Protein AF-A0A819NBL4-F1 (afdb_monomer)

Sequence (217 aa):
MLSNNRWIVVLGDPGSGKTTFVRWLVSIYIQAIPQNTPVASSDDNPQDAENNNVDSVAGPTRMPILIRVGEFVEACSKNRSLTLKDYIGYHTWLGNYMLDFPTRSTQEERDKDMKQLQTALHEYIEEGYALIVLDGLDEIPESETRTRIVRLVEEFAGEHVLTPEHVSVFDDKFVGGELDIPSQTGGNQLIITSRIAGYKAKPLNGHFSHYTILPME

Solvent-accessible surface area (backbone atoms only — not comparable to full-atom values): 12668 Å² total; per-residue (Å²): 111,71,32,44,49,44,44,35,35,42,29,24,58,90,88,39,46,64,70,59,52,51,52,52,52,47,50,53,36,58,69,59,43,83,75,88,66,86,70,75,89,78,81,94,69,102,76,78,89,82,75,72,80,61,69,76,60,52,38,55,72,34,54,69,45,70,38,40,39,53,60,50,52,56,52,38,71,78,35,81,85,61,48,61,71,76,40,50,50,73,56,38,50,97,84,41,60,88,66,89,73,64,96,80,63,51,70,68,56,50,54,50,52,38,51,50,47,21,52,54,53,48,50,31,38,77,72,21,29,21,32,39,32,38,42,38,66,40,67,54,88,48,71,67,63,39,53,51,52,52,50,42,52,49,52,47,38,58,74,55,38,37,47,99,88,68,48,33,52,72,46,82,87,64,80,70,80,80,87,65,39,30,45,78,74,39,41,23,32,40,41,35,32,27,33,52,73,47,33,71,76,62,62,81,83,55,71,60,47,78,46,72,47,66,69,88,128

Structure (mmCIF, N/CA/C/O backbone):
data_AF-A0A819NBL4-F1
#
_entry.id   AF-A0A819NBL4-F1
#
loop_
_atom_site.group_PDB
_atom_site.id
_atom_site.type_symbol
_atom_site.label_atom_id
_atom_site.label_alt_id
_atom_site.label_comp_id
_atom_site.label_asym_id
_atom_site.label_entity_id
_atom_site.label_seq_id
_atom_site.pdbx_PDB_ins_code
_atom_site.Cartn_x
_atom_site.Cartn_y
_atom_site.Cartn_z
_atom_site.occupancy
_atom_site.B_iso_or_equiv
_atom_site.auth_seq_id
_atom_site.auth_comp_id
_atom_site.auth_asym_id
_atom_site.auth_atom_id
_atom_site.pdbx_PDB_model_num
ATOM 1 N N . MET A 1 1 ? -7.806 -3.868 -17.635 1.00 61.97 1 MET A N 1
ATOM 2 C CA . MET A 1 1 ? -6.324 -3.944 -17.757 1.00 61.97 1 MET A CA 1
ATOM 3 C C . MET A 1 1 ? -5.651 -3.927 -16.389 1.00 61.97 1 MET A C 1
ATOM 5 O O . MET A 1 1 ? -5.026 -4.921 -16.053 1.00 61.97 1 MET A O 1
ATOM 9 N N . LEU A 1 2 ? -5.802 -2.871 -15.579 1.00 77.75 2 LEU A N 1
ATOM 10 C CA . LEU A 1 2 ? -5.269 -2.857 -14.203 1.00 77.75 2 LEU A CA 1
ATOM 11 C C . LEU A 1 2 ? -6.008 -3.835 -13.283 1.00 77.75 2 LEU A C 1
ATOM 13 O O . LEU A 1 2 ? -5.390 -4.543 -12.507 1.00 77.75 2 LEU A O 1
ATOM 17 N N . SER A 1 3 ? -7.320 -3.967 -13.459 1.00 78.62 3 SER A N 1
ATOM 18 C CA . SER A 1 3 ? -8.162 -4.935 -12.749 1.00 78.62 3 SER A CA 1
ATOM 19 C C . SER A 1 3 ? -7.752 -6.407 -12.924 1.00 78.62 3 SER A C 1
ATOM 21 O O . SER A 1 3 ? -8.161 -7.247 -12.132 1.00 78.62 3 SER A O 1
ATOM 23 N N . ASN A 1 4 ? -6.920 -6.726 -13.923 1.00 86.00 4 ASN A N 1
ATOM 24 C CA . ASN A 1 4 ? -6.461 -8.091 -14.192 1.00 86.00 4 ASN A CA 1
ATOM 25 C C . ASN A 1 4 ? -5.100 -8.407 -13.563 1.00 86.00 4 ASN A C 1
ATOM 27 O O . ASN A 1 4 ? -4.663 -9.544 -13.655 1.00 86.00 4 ASN A O 1
ATOM 31 N N . ASN A 1 5 ? -4.433 -7.434 -12.938 1.00 89.31 5 ASN A N 1
ATOM 32 C CA . ASN A 1 5 ? -3.133 -7.644 -12.311 1.00 89.31 5 ASN A CA 1
ATOM 33 C C . ASN A 1 5 ? -3.230 -7.377 -10.814 1.00 89.31 5 ASN A C 1
ATOM 35 O O . ASN A 1 5 ? -3.808 -6.380 -10.383 1.00 89.31 5 ASN A O 1
ATOM 39 N N . ARG A 1 6 ? -2.674 -8.279 -10.005 1.00 91.88 6 ARG A N 1
ATOM 40 C CA . ARG A 1 6 ? -2.731 -8.162 -8.545 1.00 91.88 6 ARG A CA 1
ATOM 41 C C . ARG A 1 6 ? -1.679 -7.210 -7.995 1.00 91.88 6 ARG A C 1
ATOM 43 O O . ARG A 1 6 ? -1.986 -6.393 -7.132 1.00 91.88 6 ARG A O 1
ATOM 50 N N . TRP A 1 7 ? -0.462 -7.306 -8.525 1.00 94.50 7 TRP A N 1
ATOM 51 C CA . TRP A 1 7 ? 0.703 -6.554 -8.070 1.00 94.50 7 TRP A CA 1
ATOM 52 C C . TRP A 1 7 ? 1.177 -5.616 -9.171 1.00 94.50 7 TRP A C 1
ATOM 54 O O . TRP A 1 7 ? 1.694 -6.047 -10.204 1.00 94.50 7 TRP A O 1
ATOM 64 N N . ILE A 1 8 ? 0.968 -4.322 -8.963 1.00 95.06 8 ILE A N 1
ATOM 65 C CA . ILE A 1 8 ? 1.120 -3.307 -10.000 1.00 95.06 8 ILE A CA 1
ATOM 66 C C . ILE A 1 8 ? 2.100 -2.238 -9.536 1.00 95.06 8 ILE A C 1
ATOM 68 O O . ILE A 1 8 ? 1.969 -1.684 -8.446 1.00 95.06 8 ILE A O 1
ATOM 72 N N . VAL A 1 9 ? 3.031 -1.876 -10.416 1.00 96.12 9 VAL A N 1
ATOM 73 C CA . VAL A 1 9 ? 3.871 -0.687 -10.267 1.00 96.12 9 VAL A CA 1
ATOM 74 C C . VAL A 1 9 ? 3.582 0.276 -11.413 1.00 96.12 9 VAL A C 1
ATOM 76 O O . VAL A 1 9 ? 3.773 -0.044 -12.584 1.00 96.12 9 VAL A O 1
ATOM 79 N N . VAL A 1 10 ? 3.150 1.485 -11.071 1.00 95.25 10 VAL A N 1
ATOM 80 C CA . VAL A 1 10 ? 2.889 2.581 -12.002 1.00 95.25 10 VAL A CA 1
ATOM 81 C C . VAL A 1 10 ? 4.048 3.573 -11.955 1.00 95.25 10 VAL A C 1
ATOM 83 O O . VAL A 1 10 ? 4.278 4.273 -10.966 1.00 95.25 10 VAL A O 1
ATOM 86 N N . LEU A 1 11 ? 4.779 3.646 -13.057 1.00 94.75 11 LEU A N 1
ATOM 87 C CA . LEU A 1 11 ? 5.919 4.522 -13.259 1.00 94.75 11 LEU A CA 1
ATOM 88 C C . LEU A 1 11 ? 5.518 5.777 -14.038 1.00 94.75 11 LEU A C 1
ATOM 90 O O . LEU A 1 11 ? 4.558 5.780 -14.802 1.00 94.75 11 LEU A O 1
ATOM 94 N N . GLY A 1 12 ? 6.270 6.859 -13.877 1.00 91.69 12 GLY A N 1
ATOM 95 C CA . GLY A 1 12 ? 6.116 8.057 -14.705 1.00 91.69 12 GLY A CA 1
ATOM 96 C C . GLY A 1 12 ? 7.047 9.178 -14.270 1.00 91.69 12 GLY A C 1
ATOM 97 O O . GLY A 1 12 ? 7.545 9.170 -13.142 1.00 91.69 12 GLY A O 1
ATOM 98 N N . ASP A 1 13 ? 7.261 10.167 -15.123 1.00 88.31 13 ASP A N 1
ATOM 99 C CA . ASP A 1 13 ? 8.150 11.296 -14.834 1.00 88.31 13 ASP A CA 1
ATOM 100 C C . ASP A 1 13 ? 7.604 12.253 -13.752 1.00 88.31 13 ASP A C 1
ATOM 102 O O . ASP A 1 13 ? 6.424 12.189 -13.380 1.00 88.31 13 ASP A O 1
ATOM 106 N N . PRO A 1 14 ? 8.440 13.123 -13.151 1.00 85.38 14 PRO A N 1
ATOM 107 C CA . PRO A 1 14 ? 7.947 14.1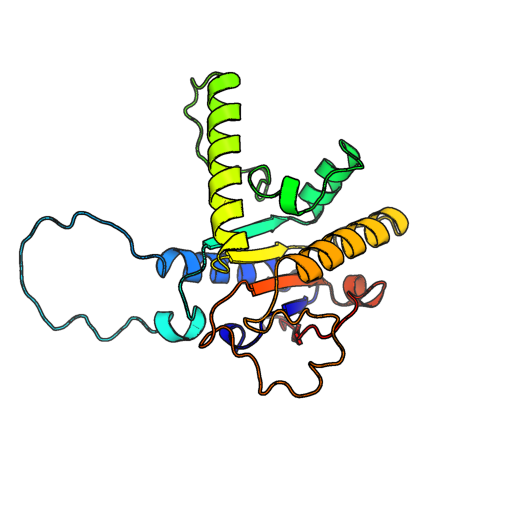96 -12.288 1.00 85.38 14 PRO A CA 1
ATOM 108 C C . PRO A 1 14 ? 6.836 14.995 -12.983 1.00 85.38 14 PRO A C 1
ATOM 110 O O . PRO A 1 14 ? 6.963 15.349 -14.149 1.00 85.38 14 PRO A O 1
ATOM 113 N N . GLY A 1 15 ? 5.734 15.266 -12.281 1.00 82.19 15 GLY A N 1
ATOM 114 C CA . GLY A 1 15 ? 4.603 16.004 -12.857 1.00 82.19 15 GLY A CA 1
ATOM 115 C C . GLY A 1 15 ? 3.713 15.205 -13.818 1.00 82.19 15 GLY A C 1
ATOM 116 O O . GLY A 1 15 ? 2.698 15.733 -14.248 1.00 82.19 15 GLY A O 1
ATOM 117 N N . SER A 1 16 ? 3.995 13.922 -14.083 1.00 83.94 16 SER A N 1
ATOM 118 C CA . SER A 1 16 ? 3.207 13.082 -15.007 1.00 83.94 16 SER A CA 1
ATOM 119 C C . SER A 1 16 ? 1.776 12.749 -14.544 1.00 83.94 16 SER A C 1
ATOM 121 O O . SER A 1 16 ? 1.114 11.922 -15.156 1.00 83.94 16 SER A O 1
ATOM 123 N N . GLY A 1 17 ? 1.313 13.294 -13.415 1.00 85.81 17 GLY A N 1
ATOM 124 C CA . GLY A 1 17 ? -0.041 13.053 -12.909 1.00 85.81 17 GLY A CA 1
ATOM 125 C C . GLY A 1 17 ? -0.271 11.721 -12.178 1.00 85.81 17 GLY A C 1
ATOM 126 O O . GLY A 1 17 ? -1.423 11.375 -11.959 1.00 85.81 17 GLY A O 1
ATOM 127 N N . LYS A 1 18 ? 0.767 10.983 -11.744 1.00 90.06 18 LYS A N 1
ATOM 128 C CA . LYS A 1 18 ? 0.623 9.704 -10.993 1.00 90.06 18 LYS A CA 1
ATOM 129 C C . LYS A 1 18 ? -0.330 9.791 -9.794 1.00 90.06 18 LYS A C 1
ATOM 131 O O . LYS A 1 18 ? -1.258 8.995 -9.693 1.00 90.06 18 LYS A O 1
ATOM 136 N N . THR A 1 19 ? -0.135 10.779 -8.921 1.00 87.56 19 THR A N 1
ATOM 137 C CA . THR A 1 19 ? -1.011 10.992 -7.760 1.00 87.56 19 THR A CA 1
ATOM 138 C C . THR A 1 19 ? -2.438 11.322 -8.202 1.00 87.56 19 THR A C 1
ATOM 140 O O . THR A 1 19 ? -3.392 10.805 -7.633 1.00 87.56 19 THR A O 1
ATOM 143 N N . THR A 1 20 ? -2.614 12.126 -9.257 1.00 88.75 20 THR A N 1
ATOM 144 C CA . THR A 1 20 ? -3.937 12.424 -9.832 1.00 88.75 20 THR A CA 1
ATOM 145 C C . THR A 1 20 ? -4.616 11.161 -10.356 1.00 88.75 20 THR A C 1
ATOM 147 O O . THR A 1 20 ? -5.784 10.927 -10.059 1.00 88.75 20 THR A O 1
ATOM 150 N N . PHE A 1 21 ? -3.874 10.322 -11.078 1.00 89.56 21 PHE A N 1
ATOM 151 C CA . PHE A 1 21 ? -4.345 9.045 -11.600 1.00 89.56 21 PHE A CA 1
ATOM 152 C C . PHE A 1 21 ? -4.799 8.105 -10.476 1.00 89.56 21 PHE A C 1
ATOM 154 O O . PHE A 1 21 ? -5.901 7.566 -10.533 1.00 89.56 21 PHE A O 1
ATOM 161 N N . VAL A 1 22 ? -3.997 7.957 -9.420 1.00 90.12 22 VAL A N 1
ATOM 162 C CA . VAL A 1 22 ? -4.358 7.123 -8.268 1.00 90.12 22 VAL A CA 1
ATOM 163 C C . VAL A 1 22 ? -5.596 7.649 -7.544 1.00 90.12 22 VAL A C 1
ATOM 165 O O . VAL A 1 22 ? -6.467 6.861 -7.191 1.00 90.12 22 VAL A O 1
ATOM 168 N N . ARG A 1 23 ? -5.723 8.967 -7.353 1.00 89.00 23 ARG A N 1
ATOM 169 C CA . ARG A 1 23 ? -6.930 9.557 -6.745 1.00 89.00 23 ARG A CA 1
ATOM 170 C C . ARG A 1 23 ? -8.177 9.285 -7.573 1.00 89.00 23 ARG A C 1
ATOM 172 O O . ARG A 1 23 ? -9.220 8.953 -7.018 1.00 89.00 23 ARG A O 1
ATOM 179 N N . TRP A 1 24 ? -8.066 9.445 -8.889 1.00 90.44 24 TRP A N 1
ATOM 180 C CA . TRP A 1 24 ? -9.149 9.137 -9.814 1.00 90.44 24 TRP A CA 1
ATOM 181 C C . TRP A 1 24 ? -9.532 7.655 -9.733 1.00 90.44 24 TRP A C 1
ATOM 183 O O . TRP A 1 24 ? -10.711 7.341 -9.595 1.00 90.44 24 TRP A O 1
ATOM 193 N N . LEU A 1 25 ? -8.543 6.756 -9.704 1.00 87.38 25 LEU A N 1
ATOM 194 C CA . LEU A 1 25 ? -8.773 5.322 -9.555 1.00 87.38 25 LEU A CA 1
ATOM 195 C C . LEU A 1 25 ? -9.476 4.996 -8.231 1.00 87.38 25 LEU A C 1
ATOM 197 O O . LEU A 1 25 ? -10.487 4.306 -8.233 1.00 87.38 25 LEU A O 1
ATOM 201 N N . VAL A 1 26 ? -9.000 5.533 -7.108 1.00 87.69 26 VAL A N 1
ATOM 202 C CA . VAL A 1 26 ? -9.646 5.355 -5.796 1.00 87.69 26 VAL A CA 1
ATOM 203 C C . VAL A 1 26 ? -11.088 5.869 -5.815 1.00 87.69 26 VAL A C 1
ATOM 205 O O . VAL A 1 26 ? -11.974 5.204 -5.286 1.00 87.69 26 VAL A O 1
ATOM 208 N N . SER A 1 27 ? -11.355 7.003 -6.472 1.00 85.69 27 SER A N 1
ATOM 209 C CA . SER A 1 27 ? -12.717 7.532 -6.613 1.00 85.69 27 SER A CA 1
ATOM 210 C C . SER A 1 27 ? -13.647 6.567 -7.354 1.00 85.69 27 SER A C 1
ATOM 212 O O . SER A 1 27 ? -14.789 6.404 -6.933 1.00 85.69 27 SER A O 1
ATOM 214 N N . ILE A 1 28 ? -13.157 5.883 -8.394 1.00 84.56 28 ILE A N 1
ATOM 215 C CA . ILE A 1 28 ? -13.916 4.841 -9.103 1.00 84.56 28 ILE A CA 1
ATOM 216 C C . ILE A 1 28 ? -14.287 3.697 -8.155 1.00 84.56 28 ILE A C 1
ATOM 218 O O . ILE A 1 28 ? -15.445 3.290 -8.118 1.00 84.56 28 ILE A O 1
ATOM 222 N N . TYR A 1 29 ? -13.332 3.209 -7.358 1.00 83.00 29 TYR A N 1
ATOM 223 C CA . TYR A 1 29 ? -13.592 2.119 -6.410 1.00 83.00 29 TYR A CA 1
ATOM 224 C C . TYR A 1 29 ? -14.595 2.526 -5.326 1.00 83.00 29 TYR A C 1
ATOM 226 O O . TYR A 1 29 ? -15.481 1.743 -5.007 1.00 83.00 29 TYR A O 1
ATOM 234 N N . ILE A 1 30 ? -14.517 3.759 -4.814 1.00 83.69 30 ILE A N 1
ATOM 235 C CA . ILE A 1 30 ? -15.487 4.281 -3.837 1.00 83.69 30 ILE A CA 1
ATOM 236 C C . ILE A 1 30 ? -16.895 4.356 -4.438 1.00 83.69 30 ILE A C 1
ATOM 238 O O . ILE A 1 30 ? -17.861 3.998 -3.772 1.00 83.69 30 ILE A O 1
ATOM 242 N N . GLN A 1 31 ? -17.027 4.807 -5.689 1.00 79.69 31 GLN A N 1
ATOM 243 C CA . GLN A 1 31 ? -18.326 4.893 -6.370 1.00 79.69 31 GLN A CA 1
ATOM 244 C C . GLN A 1 31 ? -18.941 3.513 -6.646 1.00 79.69 31 GLN A C 1
ATOM 246 O O . GLN A 1 31 ? -20.161 3.401 -6.718 1.00 79.69 31 GLN A O 1
ATOM 251 N N . ALA A 1 32 ? -18.111 2.474 -6.773 1.00 76.00 32 ALA A N 1
ATOM 252 C CA . ALA A 1 32 ? -18.543 1.090 -6.955 1.00 76.00 32 ALA A CA 1
ATOM 253 C C . ALA A 1 32 ? -18.909 0.374 -5.638 1.00 76.00 32 ALA A C 1
ATOM 255 O O . ALA A 1 32 ? -19.432 -0.740 -5.676 1.00 76.00 32 ALA A O 1
ATOM 256 N N . ILE A 1 33 ? -18.638 0.972 -4.469 1.00 74.75 33 ILE A N 1
ATOM 257 C CA . ILE A 1 33 ? -19.141 0.451 -3.193 1.00 74.75 33 ILE A CA 1
ATOM 258 C C . ILE A 1 33 ? -20.651 0.708 -3.163 1.00 74.75 33 ILE A C 1
ATOM 260 O O . ILE A 1 33 ? -21.052 1.871 -3.279 1.00 74.75 33 ILE A O 1
ATOM 264 N N . PRO A 1 34 ? -21.498 -0.329 -2.993 1.00 67.62 34 PRO A N 1
ATOM 265 C CA . PRO A 1 34 ? -22.938 -0.144 -2.907 1.00 67.62 34 PRO A CA 1
ATOM 266 C C . PRO A 1 34 ? -23.258 0.878 -1.818 1.00 67.62 34 PRO A C 1
ATOM 268 O O . PRO A 1 34 ? -23.028 0.641 -0.630 1.00 67.62 34 PRO A O 1
ATOM 271 N N . GLN A 1 35 ? -23.766 2.042 -2.220 1.00 57.94 35 GLN A N 1
ATOM 272 C CA . GLN A 1 35 ? -24.255 3.012 -1.257 1.00 57.94 35 GLN A CA 1
ATOM 273 C C . GLN A 1 35 ? -25.534 2.429 -0.680 1.00 57.94 35 GLN A C 1
ATOM 275 O O . GLN A 1 35 ? -26.529 2.281 -1.384 1.00 57.94 35 GLN A O 1
ATOM 280 N N . ASN A 1 36 ? -25.501 2.065 0.599 1.00 42.88 36 ASN A N 1
ATOM 281 C CA . ASN A 1 36 ? -26.686 1.649 1.335 1.00 42.88 36 ASN A CA 1
ATOM 282 C C . ASN A 1 36 ? -27.527 2.905 1.630 1.00 42.88 36 ASN A C 1
ATOM 284 O O . ASN A 1 36 ? -27.673 3.334 2.773 1.00 42.88 36 ASN A O 1
ATOM 288 N N . THR A 1 37 ? -28.004 3.576 0.582 1.00 38.69 37 THR A N 1
ATOM 289 C CA . THR A 1 37 ? -29.009 4.621 0.702 1.00 38.69 37 THR A CA 1
ATOM 290 C C . THR A 1 37 ? -30.331 3.926 1.013 1.00 38.69 37 THR A C 1
ATOM 292 O O . THR A 1 37 ? -30.781 3.090 0.229 1.00 38.69 37 THR A O 1
ATOM 295 N N . PRO A 1 38 ? -31.002 4.244 2.135 1.00 36.78 38 PRO A N 1
ATOM 296 C CA . PRO A 1 38 ? -32.403 3.903 2.287 1.00 36.78 38 PRO A CA 1
ATOM 297 C C . PRO A 1 38 ? -33.169 4.786 1.300 1.00 36.78 38 PRO A C 1
ATOM 299 O O . PRO A 1 38 ? -33.600 5.890 1.631 1.00 36.78 38 PRO A O 1
ATOM 302 N N . VAL A 1 39 ? -33.265 4.341 0.047 1.00 41.81 39 VAL A N 1
ATOM 303 C CA . VAL A 1 39 ? -34.128 4.984 -0.935 1.00 41.81 39 VAL A CA 1
ATOM 304 C C . VAL A 1 39 ? -35.543 4.663 -0.487 1.00 41.81 39 VAL A C 1
ATOM 306 O O . VAL A 1 39 ? -36.008 3.526 -0.579 1.00 41.81 39 VAL A O 1
ATOM 309 N N . ALA A 1 40 ? -36.194 5.666 0.098 1.00 40.34 40 ALA A N 1
ATOM 310 C CA . ALA A 1 40 ? -37.626 5.648 0.279 1.00 40.34 40 ALA A CA 1
ATOM 311 C C . ALA A 1 40 ? -38.258 5.282 -1.067 1.00 40.34 40 ALA A C 1
ATOM 313 O O . ALA A 1 40 ? -37.965 5.882 -2.099 1.00 40.34 40 ALA A O 1
ATOM 314 N N . SER A 1 41 ? -39.085 4.248 -1.024 1.00 47.16 41 SER A N 1
ATOM 315 C CA . SER A 1 41 ? -39.951 3.803 -2.100 1.00 47.16 41 SER A CA 1
ATOM 316 C C . SER A 1 41 ? -40.678 4.976 -2.756 1.00 47.16 41 SER A C 1
ATOM 318 O O . SER A 1 41 ? -41.544 5.569 -2.113 1.00 47.16 41 SER A O 1
ATOM 320 N N . SER A 1 42 ? -40.387 5.243 -4.026 1.00 45.22 42 SER A N 1
ATOM 321 C CA . SER A 1 42 ? -41.386 5.671 -5.008 1.00 45.22 42 SER A CA 1
ATOM 322 C C . SER A 1 42 ? -40.753 5.827 -6.388 1.00 45.22 42 SER A C 1
ATOM 324 O O . SER A 1 42 ? -39.781 6.560 -6.547 1.00 45.22 42 SER A O 1
ATOM 326 N N . ASP A 1 43 ? -41.415 5.174 -7.338 1.00 38.66 43 ASP A N 1
ATOM 327 C CA . ASP A 1 43 ? -41.432 5.399 -8.783 1.00 38.66 43 ASP A CA 1
ATOM 328 C C . ASP A 1 43 ? -40.484 4.552 -9.646 1.00 38.66 43 ASP A C 1
ATOM 330 O O . ASP A 1 43 ? -39.333 4.877 -9.926 1.00 38.66 43 ASP A O 1
ATOM 334 N N . ASP A 1 44 ? -41.080 3.442 -10.100 1.00 47.28 44 ASP A N 1
ATOM 335 C CA . ASP A 1 44 ? -40.731 2.657 -11.278 1.00 47.28 44 ASP A CA 1
ATOM 336 C C . ASP A 1 44 ? -40.401 3.552 -12.483 1.00 47.28 44 ASP A C 1
ATOM 338 O O . ASP A 1 44 ? -41.275 4.226 -13.032 1.00 47.28 44 ASP A O 1
ATOM 342 N N . ASN A 1 45 ? -39.163 3.472 -12.973 1.00 37.31 45 ASN A N 1
ATOM 343 C CA . ASN A 1 45 ? -38.869 3.761 -14.373 1.00 37.31 45 ASN A CA 1
ATOM 344 C C . ASN A 1 45 ? -37.688 2.893 -14.859 1.00 37.31 45 ASN A C 1
ATOM 346 O O . ASN A 1 45 ? -36.543 3.133 -14.476 1.00 37.31 45 ASN A O 1
ATOM 350 N N . PRO A 1 46 ? -37.925 1.859 -15.688 1.00 44.53 46 PRO A N 1
ATOM 351 C CA . PRO A 1 46 ? -36.906 0.877 -16.063 1.00 44.53 46 PRO A CA 1
ATOM 352 C C . PRO A 1 46 ? -36.062 1.303 -17.283 1.00 44.53 46 PRO A C 1
ATOM 354 O O . PRO A 1 46 ? -35.834 0.488 -18.175 1.00 44.53 46 PRO A O 1
ATOM 357 N N . GLN A 1 47 ? -35.610 2.562 -17.366 1.00 38.72 47 GLN A N 1
ATOM 358 C CA . GLN A 1 47 ? -34.861 3.053 -18.542 1.00 38.72 47 GLN A CA 1
ATOM 359 C C . GLN A 1 47 ? -33.494 3.707 -18.284 1.00 38.72 47 GLN A C 1
ATOM 361 O O . GLN A 1 47 ? -32.837 4.076 -19.251 1.00 38.72 47 GLN A O 1
ATOM 366 N N . ASP A 1 48 ? -32.983 3.730 -17.050 1.00 39.22 48 ASP A N 1
ATOM 367 C CA . ASP A 1 48 ? -31.671 4.348 -16.764 1.00 39.22 48 ASP A CA 1
ATOM 368 C C . ASP A 1 48 ? -30.513 3.338 -16.587 1.00 39.22 48 ASP A C 1
ATOM 370 O O . ASP A 1 48 ? -29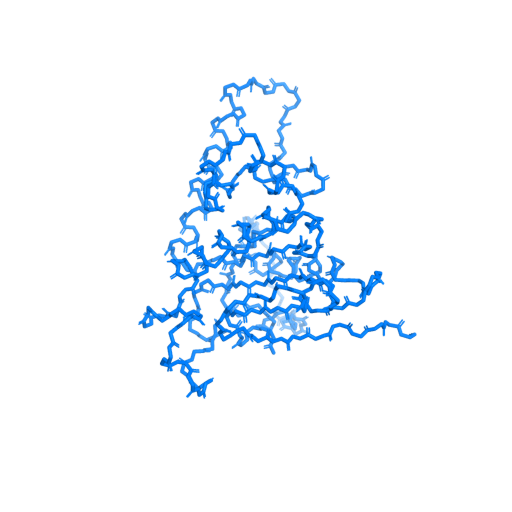.436 3.683 -16.104 1.00 39.22 48 ASP A O 1
ATOM 374 N N . ALA A 1 49 ? -30.690 2.080 -17.006 1.00 41.06 49 ALA A N 1
ATOM 375 C CA . ALA A 1 49 ? -29.691 1.014 -16.839 1.00 41.06 49 ALA A CA 1
ATOM 376 C C . ALA A 1 49 ? -28.572 0.982 -17.910 1.00 41.06 49 ALA A C 1
ATOM 378 O O . ALA A 1 49 ? -27.794 0.032 -17.951 1.00 41.06 49 ALA A O 1
ATOM 379 N N . GLU A 1 50 ? -28.452 2.002 -18.765 1.00 40.19 50 GLU A N 1
ATOM 380 C CA . GLU A 1 50 ? -27.440 2.069 -19.833 1.00 40.19 50 GLU A CA 1
ATOM 381 C C . GLU A 1 50 ? -26.526 3.299 -19.695 1.00 40.19 50 GLU A C 1
ATOM 383 O O . GLU A 1 50 ? -26.490 4.144 -20.584 1.00 40.19 50 GLU A O 1
ATOM 388 N N . ASN A 1 51 ? -25.760 3.433 -18.598 1.00 39.16 51 ASN A N 1
ATOM 389 C CA . ASN A 1 51 ? -24.505 4.209 -18.672 1.00 39.16 51 ASN A CA 1
ATOM 390 C C . ASN A 1 51 ? -23.464 4.026 -17.551 1.00 39.16 51 ASN A C 1
ATOM 392 O O . ASN A 1 51 ? -22.606 4.891 -17.375 1.00 39.16 51 ASN A O 1
ATOM 396 N N . ASN A 1 52 ? -23.451 2.914 -16.813 1.00 41.38 52 ASN A N 1
ATOM 397 C CA . ASN A 1 52 ? -22.389 2.679 -15.829 1.00 41.38 52 ASN A CA 1
ATOM 398 C C . ASN A 1 52 ? -21.284 1.798 -16.413 1.00 41.38 52 ASN A C 1
ATOM 400 O O . ASN A 1 52 ? -21.106 0.642 -16.052 1.00 41.38 52 ASN A O 1
ATOM 404 N N . ASN A 1 53 ? -20.451 2.398 -17.266 1.00 43.19 53 ASN A N 1
ATOM 405 C CA . ASN A 1 53 ? -19.187 1.818 -17.753 1.00 43.19 53 ASN A CA 1
ATOM 406 C C . ASN A 1 53 ? -18.138 1.580 -16.625 1.00 43.19 53 ASN A C 1
ATOM 408 O O . ASN A 1 53 ? -16.972 1.285 -16.893 1.00 43.19 53 ASN A O 1
ATOM 412 N N . VAL A 1 54 ? -18.548 1.740 -15.359 1.00 48.78 54 VAL A N 1
ATOM 413 C CA . VAL A 1 54 ? -17.763 1.622 -14.121 1.00 48.78 54 VAL A CA 1
ATOM 414 C C . VAL A 1 54 ? -17.512 0.151 -13.752 1.00 48.78 54 VAL A C 1
ATOM 416 O O . VAL A 1 54 ? -16.470 -0.165 -13.175 1.00 48.78 54 VAL A O 1
ATOM 419 N N . ASP A 1 55 ? -18.388 -0.762 -14.188 1.00 46.31 55 ASP A N 1
ATOM 420 C CA . ASP A 1 55 ? -18.316 -2.200 -13.874 1.00 46.31 55 ASP A CA 1
ATOM 421 C C . ASP A 1 55 ? -17.063 -2.895 -14.443 1.00 46.31 55 ASP A C 1
ATOM 423 O O . ASP A 1 55 ? -16.608 -3.912 -13.920 1.00 46.31 55 ASP A O 1
ATOM 427 N N . SER A 1 56 ? -16.440 -2.338 -15.488 1.00 50.50 56 SER A N 1
ATOM 428 C CA . SER A 1 56 ? -15.294 -2.970 -16.166 1.00 50.50 56 SER A CA 1
ATOM 429 C C . SER A 1 56 ? -13.924 -2.684 -15.524 1.00 50.50 56 SER A C 1
ATOM 431 O O . SER A 1 56 ? -12.950 -3.406 -15.776 1.00 50.50 56 SER A O 1
ATOM 433 N N . VAL A 1 57 ? -13.820 -1.639 -14.691 1.00 52.38 57 VAL A N 1
ATOM 434 C CA . VAL A 1 57 ? -12.536 -1.161 -14.135 1.00 52.38 57 VAL A CA 1
ATOM 435 C C . VAL A 1 57 ? -12.282 -1.667 -12.714 1.00 52.38 57 VAL A C 1
ATOM 437 O O . VAL A 1 57 ? -11.120 -1.841 -12.347 1.00 52.38 57 VAL A O 1
ATOM 440 N N . ALA A 1 58 ? -13.328 -1.922 -11.924 1.00 56.34 58 ALA A N 1
ATOM 441 C CA . ALA A 1 58 ? -13.184 -2.238 -10.500 1.00 56.34 58 ALA A CA 1
ATOM 442 C C . ALA A 1 58 ? -13.090 -3.747 -10.195 1.00 56.34 58 ALA A C 1
ATOM 444 O O . ALA A 1 58 ? -12.392 -4.142 -9.260 1.00 56.34 58 ALA A O 1
ATOM 445 N N . GLY A 1 59 ? -13.727 -4.611 -10.999 1.00 63.75 59 GLY A N 1
ATOM 446 C CA . GLY A 1 59 ? -13.910 -6.011 -10.597 1.00 63.75 59 GLY A CA 1
ATOM 447 C C . GLY A 1 59 ? -14.724 -6.103 -9.293 1.00 63.75 59 GLY A C 1
ATOM 448 O O . GLY A 1 59 ? -15.553 -5.227 -9.049 1.00 63.75 59 GLY A O 1
ATOM 449 N N . PRO A 1 60 ? -14.504 -7.121 -8.439 1.00 70.38 60 PRO A N 1
ATOM 450 C CA . PRO A 1 60 ? -15.144 -7.205 -7.128 1.00 70.38 60 PRO A CA 1
ATOM 451 C C . PRO A 1 60 ? -14.892 -5.938 -6.304 1.00 70.38 60 PRO A C 1
ATOM 453 O O . PRO A 1 60 ? -13.780 -5.405 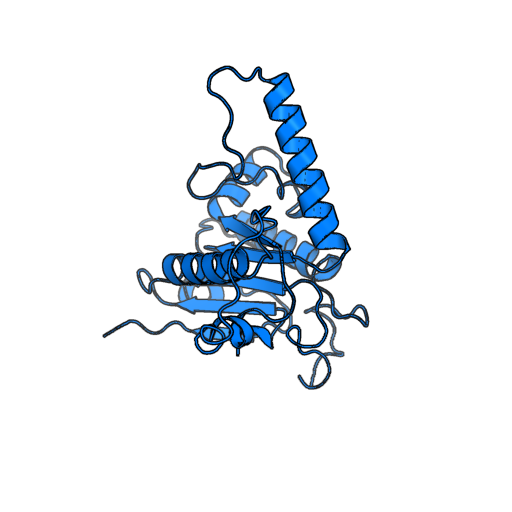-6.318 1.00 70.38 60 PRO A O 1
ATOM 456 N N . THR A 1 61 ? -15.912 -5.465 -5.582 1.00 81.19 61 THR A N 1
ATOM 457 C CA . THR A 1 61 ? -15.810 -4.280 -4.723 1.00 81.19 61 THR A CA 1
ATOM 458 C C . THR A 1 61 ? -14.672 -4.455 -3.718 1.00 81.19 61 THR A C 1
ATOM 460 O O . THR A 1 61 ? -14.668 -5.397 -2.927 1.00 81.19 61 THR A O 1
ATOM 463 N N . ARG A 1 62 ? -13.710 -3.529 -3.743 1.00 89.06 62 ARG A N 1
ATOM 464 C CA . ARG A 1 62 ? -12.582 -3.479 -2.809 1.00 89.06 62 ARG A CA 1
ATOM 465 C C . ARG A 1 62 ? -12.573 -2.152 -2.073 1.00 89.06 62 ARG A C 1
ATOM 467 O O . ARG A 1 62 ? -12.700 -1.109 -2.710 1.00 89.06 62 ARG A O 1
ATOM 474 N N . MET A 1 63 ? -12.357 -2.193 -0.764 1.00 92.50 63 MET A N 1
ATOM 475 C CA . MET A 1 63 ? -12.119 -1.020 0.065 1.00 92.50 63 MET A CA 1
ATOM 476 C C . MET A 1 63 ? -10.756 -0.410 -0.299 1.00 92.50 63 MET A C 1
ATOM 478 O O . MET A 1 63 ? -9.726 -1.066 -0.106 1.00 92.50 63 MET A O 1
ATOM 482 N N . PRO A 1 64 ? -10.704 0.817 -0.843 1.00 93.25 64 PRO A N 1
ATOM 483 C CA . PRO A 1 64 ? -9.439 1.447 -1.175 1.00 93.25 64 PRO A CA 1
ATOM 484 C C . PRO A 1 64 ? -8.739 1.985 0.077 1.00 93.25 64 PRO A C 1
ATOM 486 O O . PRO A 1 64 ? -9.330 2.696 0.888 1.00 93.25 64 PRO A O 1
ATOM 489 N N . ILE A 1 65 ? -7.448 1.683 0.192 1.00 94.88 65 ILE A N 1
ATOM 490 C CA . ILE A 1 65 ? -6.553 2.117 1.266 1.00 94.88 65 ILE A CA 1
ATOM 491 C C . ILE A 1 65 ? -5.387 2.854 0.609 1.00 94.88 65 ILE A C 1
ATOM 493 O O . ILE A 1 65 ? -4.490 2.234 0.037 1.00 94.88 65 ILE A O 1
ATOM 497 N N . LEU A 1 66 ? -5.425 4.186 0.642 1.00 94.75 66 LEU A N 1
ATOM 498 C CA . LEU A 1 66 ? -4.465 5.046 -0.046 1.00 94.75 66 LEU A CA 1
ATOM 499 C C . LEU A 1 66 ? -3.435 5.615 0.933 1.00 94.75 66 LEU A C 1
ATOM 501 O O . LEU A 1 66 ? -3.754 6.462 1.761 1.00 94.75 66 LEU A O 1
ATOM 505 N N . ILE A 1 67 ? -2.180 5.200 0.784 1.00 95.31 67 ILE A N 1
ATOM 506 C CA . ILE A 1 67 ? -1.083 5.521 1.695 1.00 95.31 67 ILE A CA 1
ATOM 507 C C . ILE A 1 67 ? -0.025 6.331 0.950 1.00 95.31 67 ILE A C 1
ATOM 509 O O . ILE A 1 67 ? 0.488 5.904 -0.086 1.00 95.31 67 ILE A O 1
ATOM 513 N N . ARG A 1 68 ? 0.353 7.491 1.494 1.00 95.00 68 ARG A N 1
ATOM 514 C CA . ARG A 1 68 ? 1.524 8.241 1.016 1.00 95.00 68 ARG A CA 1
ATOM 515 C C . ARG A 1 68 ? 2.781 7.643 1.629 1.00 95.00 68 ARG A C 1
ATOM 517 O O . ARG A 1 68 ? 2.938 7.631 2.848 1.00 95.00 68 ARG A O 1
ATOM 524 N N . VAL A 1 69 ? 3.702 7.181 0.786 1.00 94.94 69 VAL A N 1
ATOM 525 C CA . VAL A 1 69 ? 4.934 6.533 1.260 1.00 94.94 69 VAL A CA 1
ATOM 526 C C . VAL A 1 69 ? 5.788 7.499 2.085 1.00 94.94 69 VAL A C 1
ATOM 528 O O . VAL A 1 69 ? 6.360 7.085 3.090 1.00 94.94 69 VAL A O 1
ATOM 531 N N . GLY A 1 70 ? 5.824 8.788 1.729 1.00 93.62 70 GLY A N 1
ATOM 532 C CA . GLY A 1 70 ? 6.513 9.813 2.521 1.00 93.62 70 GLY A CA 1
ATOM 533 C C . GLY A 1 70 ? 5.996 9.922 3.962 1.00 93.62 70 GLY A C 1
ATOM 534 O O . GLY A 1 70 ? 6.788 9.944 4.899 1.00 93.62 70 GLY A O 1
ATOM 535 N N . GLU A 1 71 ? 4.677 9.890 4.166 1.00 94.56 71 GLU A N 1
ATOM 536 C CA . GLU A 1 71 ? 4.074 9.954 5.509 1.00 94.56 71 GLU A CA 1
ATOM 537 C C . GLU A 1 71 ? 4.341 8.669 6.312 1.00 94.56 71 GLU A C 1
ATOM 539 O O . GLU A 1 71 ? 4.614 8.716 7.515 1.00 94.56 71 GLU A O 1
ATOM 544 N N . PHE A 1 72 ? 4.350 7.513 5.641 1.00 95.69 72 PHE A N 1
ATOM 545 C CA . PHE A 1 72 ? 4.750 6.254 6.267 1.00 95.69 72 PHE A CA 1
ATOM 546 C C . PHE A 1 72 ? 6.219 6.279 6.715 1.00 95.69 72 PHE A C 1
ATOM 548 O O . PHE A 1 72 ? 6.531 5.855 7.828 1.00 95.69 72 PHE A O 1
ATOM 555 N N . VAL A 1 73 ? 7.123 6.835 5.900 1.00 94.88 73 VAL A N 1
ATOM 556 C CA . VAL A 1 73 ? 8.541 7.021 6.260 1.00 94.88 73 VAL A CA 1
ATOM 557 C C . VAL A 1 73 ? 8.671 7.868 7.528 1.00 94.88 73 VAL A C 1
ATOM 559 O O . VAL A 1 73 ? 9.414 7.499 8.443 1.00 94.88 73 VAL A O 1
ATOM 562 N N . GLU A 1 74 ? 7.919 8.967 7.624 1.00 93.56 74 GLU A N 1
ATOM 563 C CA . GLU A 1 74 ? 7.893 9.812 8.821 1.00 93.56 74 GLU A CA 1
ATOM 564 C C . GLU A 1 74 ? 7.401 9.045 10.056 1.00 93.56 74 GLU A C 1
ATOM 566 O O . GLU A 1 74 ? 8.020 9.130 11.122 1.00 93.56 74 GLU A O 1
ATOM 571 N N . ALA A 1 75 ? 6.339 8.244 9.933 1.00 94.25 75 ALA A N 1
ATOM 572 C CA . ALA A 1 75 ? 5.843 7.405 11.027 1.00 94.25 75 ALA A CA 1
ATOM 573 C C . ALA A 1 75 ? 6.886 6.359 11.467 1.00 94.25 75 ALA A C 1
ATOM 575 O O . ALA A 1 75 ? 7.183 6.214 12.657 1.00 94.25 75 ALA A O 1
ATOM 576 N N . CYS A 1 76 ? 7.530 5.706 10.501 1.00 94.00 76 CYS A N 1
ATOM 577 C CA . CYS A 1 76 ? 8.610 4.747 10.704 1.00 94.00 76 CYS A CA 1
ATOM 578 C C . CYS A 1 76 ? 9.868 5.349 11.351 1.00 94.00 76 CYS A C 1
ATOM 580 O O . CYS A 1 76 ? 10.678 4.593 11.896 1.00 94.00 76 CYS A O 1
ATOM 582 N N . SER A 1 77 ? 10.073 6.668 11.263 1.00 92.50 77 SER A N 1
ATOM 583 C CA . SER A 1 77 ? 11.170 7.367 11.950 1.00 92.50 77 SER A CA 1
ATOM 584 C C . SER A 1 77 ? 10.900 7.528 13.452 1.00 92.50 77 SER A C 1
ATOM 586 O O . SER A 1 77 ? 11.829 7.461 14.258 1.00 92.50 77 SER A O 1
ATOM 588 N N . LYS A 1 78 ? 9.620 7.666 13.829 1.00 94.06 78 LYS A N 1
ATOM 589 C CA . LYS A 1 78 ? 9.153 7.788 15.220 1.00 94.06 78 LYS A CA 1
ATOM 590 C C . LYS A 1 78 ? 9.046 6.426 15.905 1.00 94.06 78 LYS A C 1
ATOM 592 O O . LYS A 1 78 ? 9.336 6.315 17.091 1.00 94.06 78 LYS A O 1
ATOM 597 N N . ASN A 1 79 ? 8.664 5.392 15.156 1.00 93.56 79 ASN A N 1
ATOM 598 C CA . ASN A 1 79 ? 8.599 4.015 15.632 1.00 93.56 79 ASN A CA 1
ATOM 599 C C . ASN A 1 79 ? 9.312 3.069 14.653 1.00 93.56 79 ASN A C 1
ATOM 601 O O . ASN A 1 79 ? 8.816 2.776 13.565 1.00 93.56 79 ASN A O 1
ATOM 605 N N . ARG A 1 80 ? 10.486 2.560 15.050 1.00 90.81 80 ARG A N 1
ATOM 606 C CA . ARG A 1 80 ? 11.310 1.709 14.177 1.00 90.81 80 ARG A CA 1
ATOM 607 C C . ARG A 1 80 ? 10.711 0.327 13.914 1.00 90.81 80 ARG A C 1
ATOM 609 O O . ARG A 1 80 ? 10.985 -0.217 12.846 1.00 90.81 80 ARG A O 1
ATOM 616 N N . SER A 1 81 ? 9.905 -0.208 14.833 1.00 94.62 81 SER A N 1
ATOM 617 C CA . SER A 1 81 ? 9.252 -1.516 14.688 1.00 94.62 81 SER A CA 1
ATOM 618 C C . SER A 1 81 ? 7.886 -1.439 14.002 1.00 94.62 81 SER A C 1
ATOM 620 O O . SER A 1 81 ? 7.202 -2.451 13.927 1.00 94.62 81 SER A O 1
ATOM 622 N N . LEU A 1 82 ? 7.472 -0.256 13.536 1.00 96.44 82 LEU A N 1
ATOM 623 C CA . LEU A 1 82 ? 6.202 -0.072 12.841 1.00 96.44 82 LEU A CA 1
ATOM 624 C C . LEU A 1 82 ? 6.197 -0.839 11.512 1.00 96.44 82 LEU A C 1
ATOM 626 O O . LEU A 1 82 ? 7.050 -0.589 10.655 1.00 96.44 82 LEU A O 1
ATOM 630 N N . THR A 1 83 ? 5.226 -1.734 11.348 1.00 97.44 83 THR A N 1
ATOM 631 C CA . THR A 1 83 ? 4.957 -2.432 10.085 1.00 97.44 83 THR A CA 1
ATOM 632 C C . THR A 1 83 ? 3.984 -1.629 9.217 1.00 97.44 83 THR A C 1
ATOM 634 O O . THR A 1 83 ? 3.311 -0.714 9.700 1.00 97.44 83 THR A O 1
ATOM 637 N N . LEU A 1 84 ? 3.881 -1.964 7.925 1.00 97.62 84 LEU A N 1
ATOM 638 C CA . LEU A 1 84 ? 2.888 -1.329 7.052 1.00 97.62 84 LEU A CA 1
ATOM 639 C C . LEU A 1 84 ? 1.456 -1.667 7.494 1.00 97.62 84 LEU A C 1
ATOM 641 O O . LEU A 1 84 ? 0.600 -0.785 7.504 1.00 97.62 84 LEU A O 1
ATOM 645 N N . LYS A 1 85 ? 1.204 -2.909 7.930 1.00 97.19 85 LYS A N 1
ATOM 646 C CA . LYS A 1 85 ? -0.109 -3.329 8.434 1.00 97.19 85 LYS A CA 1
ATOM 647 C C . LYS A 1 85 ? -0.517 -2.551 9.686 1.00 97.19 85 LYS A C 1
ATOM 649 O O . LYS A 1 85 ? -1.630 -2.035 9.732 1.00 97.19 85 LYS A O 1
ATOM 654 N N . ASP A 1 86 ? 0.389 -2.373 10.648 1.00 96.50 86 ASP A N 1
ATOM 655 C CA . ASP A 1 86 ? 0.115 -1.596 11.870 1.00 96.50 86 ASP A CA 1
ATOM 656 C C . ASP A 1 86 ? -0.108 -0.103 11.594 1.00 96.50 86 ASP A C 1
ATOM 658 O O . ASP A 1 86 ? -0.762 0.589 12.374 1.00 96.50 86 ASP A O 1
ATOM 662 N N . TYR A 1 87 ? 0.441 0.414 10.493 1.00 96.62 87 TYR A N 1
ATOM 663 C CA . TYR A 1 87 ? 0.235 1.798 10.077 1.00 96.62 87 TYR A CA 1
ATOM 664 C C . TYR A 1 87 ? -1.120 2.020 9.382 1.00 96.62 87 TYR A C 1
ATOM 666 O O . TYR A 1 87 ? -1.705 3.105 9.474 1.00 96.62 87 TYR A O 1
ATOM 674 N N . ILE A 1 88 ? -1.659 1.000 8.707 1.00 96.00 88 ILE A N 1
ATOM 675 C CA . ILE A 1 88 ? -3.003 1.054 8.119 1.00 96.00 88 ILE A CA 1
ATOM 676 C C . ILE A 1 88 ? -4.036 1.290 9.229 1.00 96.00 88 ILE A C 1
ATOM 678 O O . ILE A 1 88 ? -3.966 0.694 10.301 1.00 96.00 88 ILE A O 1
ATOM 682 N N . GLY A 1 89 ? -4.972 2.209 8.980 1.00 92.88 89 GLY A N 1
ATOM 683 C CA . GLY A 1 89 ? -5.896 2.741 9.986 1.00 92.88 89 GLY A CA 1
ATOM 684 C C . GLY A 1 89 ? -5.428 4.026 10.665 1.00 92.88 89 GLY A C 1
ATOM 685 O O . GLY A 1 89 ? -6.278 4.817 11.042 1.00 92.88 89 GLY A O 1
ATOM 686 N N . TYR A 1 90 ? -4.116 4.284 10.744 1.00 92.25 90 TYR A N 1
ATOM 687 C CA . TYR A 1 90 ? -3.546 5.526 11.298 1.00 92.25 90 TYR A CA 1
ATOM 688 C C . TYR A 1 90 ? -2.947 6.471 10.255 1.00 92.25 90 TYR A C 1
ATOM 690 O O . TYR A 1 90 ? -2.581 7.601 10.580 1.00 92.25 90 TYR A O 1
ATOM 698 N N . HIS A 1 91 ? -2.830 6.008 9.014 1.00 92.56 91 HIS A N 1
ATOM 699 C CA . HIS A 1 91 ? -2.324 6.808 7.911 1.00 92.56 91 HIS A CA 1
ATOM 700 C C . HIS A 1 91 ? -3.235 7.999 7.607 1.00 92.56 91 HIS A C 1
ATOM 702 O O . HIS A 1 91 ? -4.461 7.943 7.728 1.00 92.56 91 HIS A O 1
ATOM 708 N N . THR A 1 92 ? -2.599 9.077 7.173 1.00 90.38 92 THR A N 1
ATOM 709 C CA . THR A 1 92 ? -3.264 10.222 6.573 1.00 90.38 92 THR A CA 1
ATOM 710 C C . THR A 1 92 ? -3.053 10.198 5.065 1.00 90.38 92 THR A C 1
ATOM 712 O O . THR A 1 92 ? -2.296 9.393 4.514 1.00 90.38 92 THR A O 1
ATOM 715 N N . TRP A 1 93 ? -3.763 11.083 4.376 1.00 83.88 93 TRP A N 1
ATOM 716 C CA . TRP A 1 93 ? -3.488 11.377 2.986 1.00 83.88 93 TRP A CA 1
ATOM 717 C C . TRP A 1 93 ? -3.393 12.889 2.788 1.00 83.88 93 TRP A C 1
ATOM 719 O O . TRP A 1 93 ? -4.385 13.619 2.897 1.00 83.88 93 TRP A O 1
ATOM 729 N N . LEU A 1 94 ? -2.166 13.369 2.548 1.00 84.12 94 LEU A N 1
ATOM 730 C CA . LEU A 1 94 ? -1.827 14.795 2.512 1.00 84.12 94 LEU A CA 1
ATOM 731 C C . LEU A 1 94 ? -2.217 15.499 3.820 1.00 84.12 94 LEU A C 1
ATOM 733 O O . LEU A 1 94 ? -2.764 16.602 3.809 1.00 84.12 94 LEU A O 1
ATOM 737 N N . GLY A 1 95 ? -1.970 14.818 4.943 1.00 85.06 95 GLY A N 1
ATOM 738 C CA . GLY A 1 95 ? -2.278 15.296 6.294 1.00 85.06 95 GLY A CA 1
ATOM 739 C C . GLY A 1 95 ? -3.752 15.222 6.710 1.00 85.06 95 GLY A C 1
ATOM 740 O O . GLY A 1 95 ? -4.080 15.651 7.813 1.00 85.06 95 GLY A O 1
ATOM 741 N N . ASN A 1 96 ? -4.638 14.672 5.874 1.00 84.00 96 ASN A N 1
ATOM 742 C CA . ASN A 1 96 ? -6.053 14.491 6.212 1.00 84.00 96 ASN A CA 1
ATOM 743 C C . ASN A 1 96 ? -6.317 13.047 6.647 1.00 84.00 96 ASN A C 1
ATOM 745 O O . ASN A 1 96 ? -5.919 12.112 5.950 1.00 84.00 96 ASN A O 1
ATOM 749 N N . TYR A 1 97 ? -6.987 12.863 7.784 1.00 82.75 97 TYR A N 1
ATOM 750 C CA . TYR A 1 97 ? -7.442 11.543 8.225 1.00 82.75 97 TYR A CA 1
ATOM 751 C C . TYR A 1 97 ? -8.605 11.048 7.362 1.00 82.75 97 TYR A C 1
ATOM 753 O O . TYR A 1 97 ? -9.352 11.840 6.792 1.00 82.75 97 TYR A O 1
ATOM 761 N N . MET A 1 98 ? -8.771 9.725 7.296 1.00 79.62 98 MET A N 1
ATOM 762 C CA . MET A 1 98 ? -9.938 9.115 6.646 1.00 79.62 98 MET A CA 1
ATOM 763 C C . MET A 1 98 ? -11.247 9.428 7.381 1.00 79.62 98 MET A C 1
ATOM 765 O O . MET A 1 98 ? -12.299 9.500 6.752 1.00 79.62 98 MET A O 1
ATOM 769 N N . LEU A 1 99 ? -11.182 9.586 8.705 1.00 80.31 99 LEU A N 1
ATOM 770 C CA . LEU A 1 99 ? -12.316 9.979 9.531 1.00 80.31 99 LEU A CA 1
ATOM 771 C C . LEU A 1 99 ? -12.340 11.492 9.710 1.00 80.31 99 LEU A C 1
ATOM 773 O O . LEU A 1 99 ? -11.315 12.108 10.008 1.00 80.31 99 LEU A O 1
ATOM 777 N N . ASP A 1 100 ? -13.536 12.062 9.589 1.00 80.81 100 ASP A N 1
ATOM 778 C CA . ASP A 1 100 ? -13.799 13.412 10.064 1.00 80.81 100 ASP A CA 1
ATOM 779 C C . ASP A 1 100 ? -14.109 13.351 11.563 1.00 80.81 100 ASP A C 1
ATOM 781 O O . ASP A 1 100 ? -15.048 12.677 11.995 1.00 80.81 100 ASP A O 1
ATOM 785 N N . PHE A 1 101 ? -13.289 14.025 12.364 1.00 78.31 101 PHE A N 1
ATOM 786 C CA . PHE A 1 101 ? -13.463 14.074 13.808 1.00 78.31 101 PHE A CA 1
ATOM 787 C C . PHE A 1 101 ? -14.226 15.339 14.189 1.00 78.31 101 PHE A C 1
ATOM 789 O O . PHE A 1 101 ? -13.744 16.443 13.913 1.00 78.31 101 PHE A O 1
ATOM 796 N N . PRO A 1 102 ? -15.364 15.226 14.899 1.00 80.00 102 PRO A N 1
ATOM 797 C CA . PRO A 1 102 ? -16.043 16.386 15.453 1.00 80.00 102 PRO A CA 1
ATOM 798 C C . PRO A 1 102 ? -15.070 17.273 16.239 1.00 80.00 102 PRO A C 1
ATOM 800 O O . PRO A 1 102 ? -14.272 16.794 17.044 1.00 80.00 102 PRO A O 1
ATOM 803 N N . THR A 1 103 ? -15.172 18.595 16.078 1.00 75.50 103 THR A N 1
ATOM 804 C CA . THR A 1 103 ? -14.243 19.570 16.691 1.00 75.50 103 THR A CA 1
ATOM 805 C C . THR A 1 103 ? -14.162 19.473 18.224 1.00 75.50 103 THR A C 1
ATOM 807 O O . THR A 1 103 ? -13.242 20.011 18.834 1.00 75.50 103 THR A O 1
ATOM 810 N N . ARG A 1 104 ? -15.131 18.807 18.868 1.00 79.38 104 ARG A N 1
ATOM 811 C CA . ARG A 1 104 ? -15.215 18.621 20.324 1.00 79.38 104 ARG A CA 1
ATOM 812 C C . ARG A 1 104 ? -14.850 17.215 20.809 1.00 79.38 104 ARG A C 1
ATOM 814 O O . ARG A 1 104 ? -14.979 16.976 22.005 1.00 79.38 104 ARG A O 1
ATOM 821 N N . SER A 1 105 ? -14.403 16.311 19.935 1.00 82.62 105 SER A N 1
ATOM 822 C CA . SER A 1 105 ? -14.004 14.965 20.357 1.00 82.62 105 SER A CA 1
ATOM 823 C C . SER A 1 105 ? -12.807 15.023 21.307 1.00 82.62 105 SER A C 1
ATOM 825 O O . SER A 1 105 ? -11.819 15.730 21.070 1.00 82.62 105 SER A O 1
ATOM 827 N N . THR A 1 106 ? -12.885 14.262 22.390 1.00 89.81 106 THR A N 1
ATOM 828 C CA . THR A 1 106 ? -11.776 14.029 23.318 1.00 89.81 106 THR A CA 1
ATOM 829 C C . THR A 1 106 ? -10.672 13.200 22.648 1.00 89.81 106 THR A C 1
ATOM 831 O O . THR A 1 106 ? -10.877 12.598 21.594 1.00 89.81 106 THR A O 1
ATOM 834 N N . GLN A 1 107 ? -9.470 13.169 23.237 1.00 87.88 107 GLN A N 1
ATOM 835 C CA . GLN A 1 107 ? -8.390 12.313 22.726 1.00 87.88 107 GLN A CA 1
ATOM 836 C C . GLN A 1 107 ? -8.772 10.827 22.805 1.00 87.88 107 GLN A C 1
ATOM 838 O O . GLN A 1 107 ? -8.532 10.097 21.852 1.00 87.88 107 GLN A O 1
ATOM 843 N N . GLU A 1 108 ? -9.424 10.405 23.891 1.00 90.12 108 GLU A N 1
ATOM 844 C CA . GLU A 1 108 ? -9.853 9.015 24.087 1.00 90.12 108 GLU A CA 1
ATOM 845 C C . GLU A 1 108 ? -10.883 8.567 23.040 1.00 90.12 108 GLU A C 1
ATOM 847 O O . GLU A 1 108 ? -10.792 7.454 22.524 1.00 90.12 108 GLU A O 1
ATOM 852 N N . GLU A 1 109 ? -11.837 9.435 22.682 1.00 89.81 109 GLU A N 1
ATOM 853 C CA . GLU A 1 109 ? -12.800 9.162 21.606 1.00 89.81 109 GLU A CA 1
ATOM 854 C C . GLU A 1 109 ? -12.098 9.025 20.254 1.00 89.81 109 GLU A C 1
ATOM 856 O O . GLU A 1 109 ? -12.333 8.049 19.548 1.00 89.81 109 GLU A O 1
ATOM 861 N N . ARG A 1 110 ? -11.169 9.937 19.929 1.00 86.88 110 ARG A N 1
ATOM 862 C CA . ARG A 1 110 ? -10.385 9.839 18.688 1.00 86.88 110 ARG A CA 1
ATOM 863 C C . ARG A 1 110 ? -9.575 8.549 18.620 1.00 86.88 110 ARG A C 1
ATOM 865 O O . ARG A 1 110 ? -9.574 7.886 17.589 1.00 86.88 110 ARG A O 1
ATOM 872 N N . ASP A 1 111 ? -8.902 8.178 19.706 1.00 89.38 111 ASP A N 1
ATOM 873 C CA . ASP A 1 111 ? -8.085 6.962 19.752 1.00 89.38 111 ASP A CA 1
ATOM 874 C C . ASP A 1 111 ? -8.947 5.705 19.574 1.00 89.38 111 ASP A C 1
ATOM 876 O O . ASP A 1 111 ? -8.550 4.761 18.884 1.00 89.38 111 ASP A O 1
ATOM 880 N N . LYS A 1 112 ? -10.150 5.703 20.160 1.00 91.31 112 LYS A N 1
ATOM 881 C CA . LYS A 1 112 ? -11.131 4.630 19.997 1.00 91.31 112 LYS A CA 1
ATOM 882 C C . LYS A 1 112 ? -11.610 4.521 18.550 1.00 91.31 112 LYS A C 1
ATOM 884 O O . LYS A 1 112 ? -11.581 3.421 18.002 1.00 91.31 112 LYS A O 1
ATOM 889 N N . ASP A 1 113 ? -12.015 5.629 17.941 1.00 90.81 113 ASP A N 1
ATOM 890 C CA . ASP A 1 113 ? -12.514 5.669 16.563 1.00 90.81 113 ASP A CA 1
ATOM 891 C C . ASP A 1 113 ? -11.428 5.237 15.566 1.00 90.81 113 ASP A C 1
ATOM 893 O O . ASP A 1 113 ? -11.674 4.414 14.685 1.00 90.81 113 ASP A O 1
ATOM 897 N N . MET A 1 114 ? -10.190 5.703 15.754 1.00 91.06 114 MET A N 1
ATOM 898 C CA . MET A 1 114 ? -9.046 5.287 14.936 1.00 91.06 114 MET A CA 1
ATOM 899 C C . MET A 1 114 ? -8.753 3.792 15.067 1.00 91.06 114 MET A C 1
ATOM 901 O O . MET A 1 114 ? -8.479 3.119 14.074 1.00 91.06 114 MET A O 1
ATOM 905 N N . LYS A 1 115 ? -8.855 3.239 16.280 1.00 93.38 115 LYS A N 1
ATOM 906 C CA . LYS A 1 115 ? -8.686 1.799 16.501 1.00 93.38 115 LYS A CA 1
ATOM 907 C C . LYS A 1 115 ? -9.807 0.981 15.854 1.00 93.38 115 LYS A C 1
ATOM 909 O O . LYS A 1 115 ? -9.550 -0.104 15.329 1.00 93.38 115 LYS A O 1
ATOM 914 N N . GLN A 1 116 ? -11.040 1.486 15.872 1.00 93.38 116 GLN A N 1
ATOM 915 C CA . GLN A 1 116 ? -12.166 0.860 15.175 1.00 93.38 116 GLN A CA 1
ATOM 916 C C . GLN A 1 116 ? -11.961 0.880 13.659 1.00 93.38 116 GLN A C 1
ATOM 918 O O . GLN A 1 116 ? -12.120 -0.159 13.021 1.00 93.38 116 GLN A O 1
ATOM 923 N N . LEU A 1 117 ? -11.530 2.015 13.097 1.00 92.81 117 LEU A N 1
ATOM 924 C CA . LEU A 1 117 ? -11.168 2.114 11.683 1.00 92.81 117 LEU A CA 1
ATOM 925 C C . LEU A 1 117 ? -10.070 1.113 11.325 1.00 92.81 117 LEU A C 1
ATOM 927 O O . LEU A 1 117 ? -10.208 0.385 10.348 1.00 92.81 117 LEU A O 1
ATOM 931 N N . GLN A 1 118 ? -8.994 1.060 12.112 1.00 95.44 118 GLN A N 1
ATOM 932 C CA . GLN A 1 118 ? -7.910 0.109 11.885 1.00 95.44 118 GLN A CA 1
ATOM 933 C C . GLN A 1 118 ? -8.424 -1.330 11.861 1.00 95.44 118 GLN A C 1
ATOM 935 O O . GLN A 1 118 ? -8.098 -2.069 10.938 1.00 95.44 118 GLN A O 1
ATOM 940 N N . THR A 1 119 ? -9.248 -1.701 12.843 1.00 96.81 119 THR A N 1
ATOM 941 C CA . THR A 1 119 ? -9.823 -3.049 12.932 1.00 96.81 119 THR A CA 1
ATOM 942 C C . THR A 1 119 ? -10.623 -3.376 11.671 1.00 96.81 119 THR A C 1
ATOM 944 O O . THR A 1 119 ? -10.364 -4.393 11.038 1.00 96.81 119 THR A O 1
ATOM 947 N N . ALA A 1 120 ? -11.504 -2.471 11.238 1.00 95.31 120 ALA A N 1
ATOM 948 C CA . ALA A 1 120 ? -12.296 -2.662 10.025 1.00 95.31 120 ALA A CA 1
ATOM 949 C C . ALA A 1 120 ? -11.425 -2.764 8.759 1.00 95.31 120 ALA A C 1
ATOM 951 O O . ALA A 1 120 ? -11.650 -3.626 7.915 1.00 95.31 120 ALA A O 1
ATOM 952 N N . LEU A 1 121 ? -10.404 -1.911 8.606 1.00 96.00 121 LEU A N 1
ATOM 953 C CA . LEU A 1 121 ? -9.494 -1.983 7.456 1.00 96.00 121 LEU A CA 1
ATOM 954 C C . LEU A 1 121 ? -8.665 -3.270 7.453 1.00 96.00 121 LEU A C 1
ATOM 956 O O . LEU A 1 121 ? -8.399 -3.815 6.384 1.00 96.00 121 LEU A O 1
ATOM 960 N N . HIS A 1 122 ? -8.259 -3.757 8.626 1.00 97.44 122 HIS A N 1
ATOM 961 C CA . HIS A 1 122 ? -7.586 -5.048 8.749 1.00 97.44 122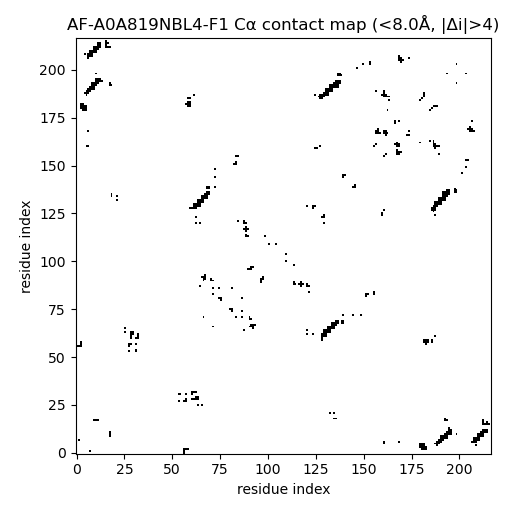 HIS A CA 1
ATOM 962 C C . HIS A 1 122 ? -8.514 -6.186 8.342 1.00 97.44 122 HIS A C 1
ATOM 964 O O . HIS A 1 122 ? -8.078 -7.031 7.575 1.00 97.44 122 HIS A O 1
ATOM 970 N N . GLU A 1 123 ? -9.784 -6.175 8.751 1.00 96.62 123 GLU A N 1
ATOM 971 C CA . GLU A 1 123 ? -10.778 -7.160 8.297 1.00 96.62 123 GLU A CA 1
ATOM 972 C C . GLU A 1 123 ? -10.909 -7.162 6.767 1.00 96.62 123 GLU A C 1
ATOM 974 O O . GLU A 1 123 ? -10.818 -8.220 6.152 1.00 96.62 123 GLU A O 1
ATOM 979 N N . TYR A 1 124 ? -11.010 -5.994 6.119 1.00 95.12 124 TYR A N 1
ATOM 980 C CA . TYR A 1 124 ? -11.029 -5.927 4.650 1.00 95.12 124 TYR A CA 1
ATOM 981 C C . TYR A 1 124 ? -9.765 -6.508 4.004 1.00 95.12 124 TYR A C 1
ATOM 983 O O . TYR A 1 124 ? -9.855 -7.099 2.930 1.00 95.12 124 TYR A O 1
ATOM 991 N N . ILE A 1 125 ? -8.595 -6.334 4.623 1.00 96.69 125 ILE A N 1
ATOM 992 C CA . ILE A 1 125 ? -7.343 -6.921 4.133 1.00 96.69 125 ILE A CA 1
ATOM 993 C C . ILE A 1 125 ? -7.364 -8.440 4.329 1.00 96.69 125 ILE A C 1
ATOM 995 O O . ILE A 1 125 ? -7.103 -9.169 3.380 1.00 96.69 125 ILE A O 1
ATOM 999 N N . GLU A 1 126 ? -7.692 -8.943 5.514 1.00 95.06 126 GLU A N 1
ATOM 1000 C CA . GLU A 1 126 ? -7.672 -10.389 5.775 1.00 95.06 126 GLU A CA 1
ATOM 1001 C C . GLU A 1 126 ? -8.692 -11.150 4.921 1.00 95.06 126 GLU A C 1
ATOM 1003 O O . GLU A 1 126 ? -8.401 -12.241 4.439 1.00 95.06 126 GLU A O 1
ATOM 1008 N N . GLU A 1 127 ? -9.847 -10.543 4.653 1.00 92.19 127 GLU A N 1
ATOM 1009 C CA . GLU A 1 127 ? -10.898 -11.130 3.818 1.00 92.19 127 GLU A CA 1
ATOM 1010 C C . GLU A 1 127 ? -10.641 -10.972 2.306 1.00 92.19 127 GLU A C 1
ATOM 1012 O O . GLU A 1 127 ? -11.426 -11.437 1.480 1.00 92.19 127 GLU A O 1
ATOM 1017 N N . GLY A 1 128 ? -9.544 -10.321 1.901 1.00 92.56 128 GLY A N 1
ATOM 1018 C CA . GLY A 1 128 ? -9.203 -10.177 0.485 1.00 92.56 128 GLY A CA 1
ATOM 1019 C C . GLY A 1 128 ? -10.043 -9.130 -0.261 1.00 92.56 128 GLY A C 1
ATOM 1020 O O . GLY A 1 128 ? -10.179 -9.196 -1.483 1.00 92.56 128 GLY A O 1
ATOM 1021 N N . TYR A 1 129 ? -10.615 -8.161 0.446 1.00 92.44 129 TYR A N 1
ATOM 1022 C CA . TYR A 1 129 ? -11.474 -7.112 -0.106 1.00 92.44 129 TYR A CA 1
ATOM 1023 C C . TYR A 1 129 ? -10.809 -5.732 -0.085 1.00 92.44 129 TYR A C 1
ATOM 1025 O O . TYR A 1 129 ? -11.504 -4.718 -0.080 1.00 92.44 129 TYR A O 1
ATOM 1033 N N . ALA A 1 130 ? -9.478 -5.649 -0.085 1.00 94.69 130 ALA A N 1
ATOM 1034 C CA . ALA A 1 130 ? -8.750 -4.383 -0.060 1.00 94.69 130 ALA A CA 1
ATOM 1035 C C . ALA A 1 130 ? -8.045 -4.064 -1.390 1.00 94.69 130 ALA A C 1
ATOM 1037 O O . ALA A 1 130 ? -7.419 -4.910 -2.034 1.00 94.69 130 ALA A O 1
ATOM 1038 N N . LEU A 1 131 ? -8.103 -2.791 -1.786 1.00 95.06 131 LEU A N 1
ATOM 1039 C CA . LEU A 1 131 ? -7.225 -2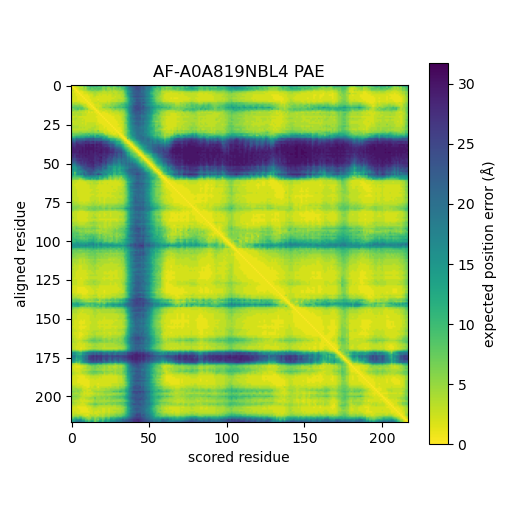.203 -2.794 1.00 95.06 131 LEU A CA 1
ATOM 1040 C C . LEU A 1 131 ? -6.205 -1.331 -2.063 1.00 95.06 131 LEU A C 1
ATOM 1042 O O . LEU A 1 131 ? -6.517 -0.218 -1.644 1.00 95.06 131 LEU A O 1
ATOM 1046 N N . ILE A 1 132 ? -4.982 -1.825 -1.922 1.00 97.12 132 ILE A N 1
ATOM 1047 C CA . ILE A 1 132 ? -3.895 -1.107 -1.267 1.00 97.12 132 ILE A CA 1
ATOM 1048 C C . ILE A 1 132 ? -3.165 -0.276 -2.313 1.00 97.12 132 ILE A C 1
ATOM 1050 O O . ILE A 1 132 ? -2.697 -0.799 -3.326 1.00 97.12 132 ILE A O 1
ATOM 1054 N N . VAL A 1 133 ? -3.040 1.025 -2.063 1.00 96.94 133 VAL A N 1
ATOM 1055 C CA . VAL A 1 133 ? -2.321 1.937 -2.947 1.00 96.94 133 VAL A CA 1
ATOM 1056 C C . VAL A 1 133 ? -1.218 2.659 -2.190 1.00 96.94 133 VAL A C 1
ATOM 1058 O O . VAL A 1 133 ? -1.487 3.400 -1.250 1.00 96.94 133 VAL A O 1
ATOM 1061 N N . LEU A 1 134 ? 0.026 2.471 -2.626 1.00 97.00 134 LEU A N 1
ATOM 1062 C CA . LEU A 1 134 ? 1.206 3.135 -2.082 1.00 97.00 134 LEU A CA 1
ATOM 1063 C C . LEU A 1 134 ? 1.673 4.214 -3.058 1.00 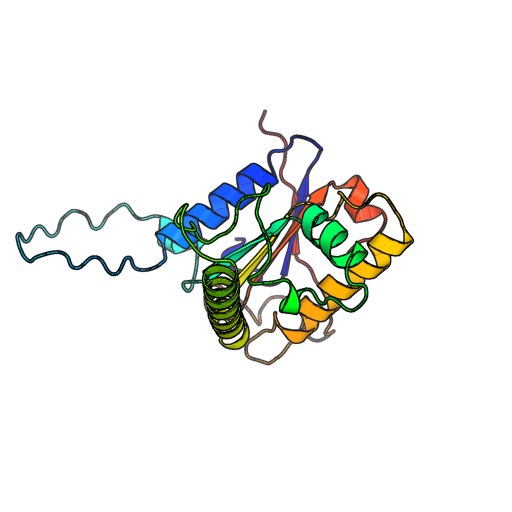97.00 134 LEU A C 1
ATOM 1065 O O . LEU A 1 134 ? 2.250 3.918 -4.106 1.00 97.00 134 LEU A O 1
ATOM 1069 N N . ASP A 1 135 ? 1.416 5.474 -2.726 1.00 95.44 135 ASP A N 1
ATOM 1070 C CA . ASP A 1 135 ? 1.745 6.607 -3.584 1.00 95.44 135 ASP A CA 1
ATOM 1071 C C . ASP A 1 135 ? 3.093 7.235 -3.196 1.00 95.44 135 ASP A C 1
ATOM 1073 O O . ASP A 1 135 ? 3.267 7.703 -2.068 1.00 95.44 135 ASP A O 1
ATOM 1077 N N . GLY A 1 136 ? 4.032 7.273 -4.147 1.00 93.44 136 GLY A N 1
ATOM 1078 C CA . GLY A 1 136 ? 5.293 8.008 -4.029 1.00 93.44 136 GLY A CA 1
ATOM 1079 C C . GLY A 1 136 ? 6.479 7.209 -3.480 1.00 93.44 136 GLY A C 1
ATOM 1080 O O . GLY A 1 136 ? 7.239 7.731 -2.670 1.00 93.44 136 GLY A O 1
ATOM 1081 N N . LEU A 1 137 ? 6.701 5.963 -3.918 1.00 92.56 137 LEU A N 1
ATOM 1082 C CA . LEU A 1 137 ? 7.838 5.146 -3.446 1.00 92.56 137 LEU A CA 1
ATOM 1083 C C . LEU A 1 137 ? 9.221 5.778 -3.730 1.00 92.56 137 LEU A C 1
ATOM 1085 O O . LEU A 1 137 ? 10.208 5.450 -3.071 1.00 92.56 137 LEU A O 1
ATOM 1089 N N . ASP A 1 138 ? 9.323 6.673 -4.718 1.00 88.06 138 ASP A N 1
ATOM 1090 C CA . ASP A 1 138 ? 10.559 7.414 -5.015 1.00 88.06 138 ASP A CA 1
ATOM 1091 C C . ASP A 1 138 ? 10.843 8.584 -4.064 1.00 88.06 138 ASP A C 1
ATOM 1093 O O . ASP A 1 138 ? 11.944 9.126 -4.103 1.00 88.06 138 ASP A O 1
ATOM 1097 N N . GLU A 1 139 ? 9.895 8.972 -3.209 1.00 81.44 139 GLU A N 1
ATOM 1098 C CA . GLU A 1 139 ? 10.030 10.133 -2.315 1.00 81.44 139 GLU A CA 1
ATOM 1099 C C . GLU A 1 139 ? 10.972 9.882 -1.126 1.00 81.44 139 GLU A C 1
ATOM 1101 O O . GLU A 1 139 ? 11.099 10.725 -0.243 1.00 81.44 139 GLU A O 1
ATOM 1106 N N . ILE A 1 140 ? 11.656 8.735 -1.100 1.00 86.06 140 ILE A N 1
ATOM 1107 C CA . ILE A 1 140 ? 12.562 8.329 -0.028 1.00 86.06 140 ILE A CA 1
ATOM 1108 C C . ILE A 1 140 ? 14.003 8.716 -0.402 1.00 86.06 140 ILE A C 1
ATOM 1110 O O . ILE A 1 140 ? 14.596 8.066 -1.270 1.00 86.06 140 ILE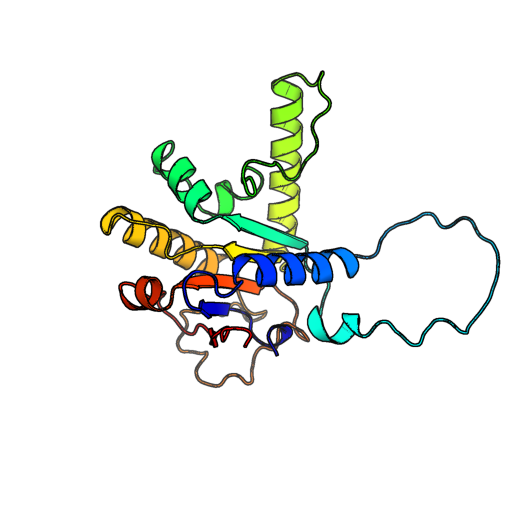 A O 1
ATOM 1114 N N . PRO A 1 141 ? 14.601 9.740 0.239 1.00 72.56 141 PRO A N 1
ATOM 1115 C CA . PRO A 1 141 ? 15.901 10.271 -0.171 1.00 72.56 141 PRO A CA 1
ATOM 1116 C C . PRO A 1 141 ? 17.095 9.435 0.319 1.00 72.56 141 PRO A C 1
ATOM 1118 O O . PRO A 1 141 ? 18.143 9.426 -0.323 1.00 72.56 141 PRO A O 1
ATOM 1121 N N . GLU A 1 142 ? 16.967 8.738 1.452 1.00 80.44 142 GLU A N 1
ATOM 1122 C CA . GLU A 1 142 ? 18.069 8.016 2.098 1.00 80.44 142 GLU A CA 1
ATOM 1123 C C . GLU A 1 142 ? 18.078 6.525 1.729 1.00 80.44 142 GLU A C 1
ATOM 1125 O O . GLU A 1 142 ? 17.068 5.835 1.857 1.00 80.44 142 GLU A O 1
ATOM 1130 N N . SER A 1 143 ? 19.240 6.005 1.316 1.00 81.81 143 SER A N 1
ATOM 1131 C CA . SER A 1 143 ? 19.394 4.632 0.804 1.00 81.81 143 SER A CA 1
ATOM 1132 C C . SER A 1 143 ? 19.060 3.534 1.829 1.00 81.81 143 SER A C 1
ATOM 1134 O O . SER A 1 1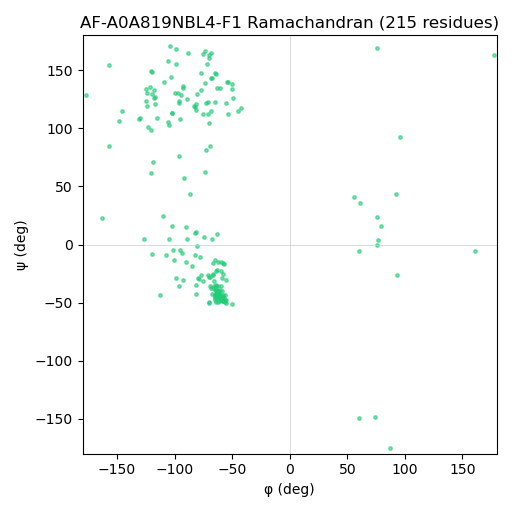43 ? 18.409 2.540 1.488 1.00 81.81 143 SER A O 1
ATOM 1136 N N . GLU A 1 144 ? 19.457 3.708 3.095 1.00 88.19 144 GLU A N 1
ATOM 1137 C CA . GLU A 1 144 ? 19.166 2.735 4.160 1.00 88.19 144 GLU A CA 1
ATOM 1138 C C . GLU A 1 144 ? 17.673 2.727 4.502 1.00 88.19 144 GLU A C 1
ATOM 1140 O O . GLU A 1 144 ? 17.027 1.675 4.462 1.00 88.19 144 GLU A O 1
ATOM 1145 N N . THR A 1 145 ? 17.098 3.912 4.732 1.00 90.31 145 THR A N 1
ATOM 1146 C CA . THR A 1 145 ? 15.656 4.082 4.948 1.00 90.31 145 THR A CA 1
ATOM 1147 C C . THR A 1 145 ? 14.860 3.510 3.779 1.00 90.31 145 THR A C 1
ATOM 1149 O O . THR A 1 145 ? 13.910 2.760 3.995 1.00 90.31 145 THR A O 1
ATOM 1152 N N . ARG A 1 146 ? 15.286 3.758 2.537 1.00 91.25 146 ARG A N 1
ATOM 1153 C CA . ARG A 1 146 ? 14.649 3.194 1.345 1.00 91.25 146 ARG A CA 1
ATOM 1154 C C . ARG A 1 146 ? 14.694 1.674 1.324 1.00 91.25 146 ARG A C 1
ATOM 1156 O O . ARG A 1 146 ? 13.676 1.054 1.039 1.00 91.25 146 ARG A O 1
ATOM 1163 N N . THR A 1 147 ? 15.835 1.074 1.650 1.00 91.25 147 THR A N 1
ATOM 1164 C CA . THR A 1 147 ? 15.971 -0.389 1.715 1.00 91.25 147 THR A CA 1
ATOM 1165 C C . THR A 1 147 ? 15.016 -0.985 2.745 1.00 91.25 147 THR A C 1
ATOM 1167 O O . THR A 1 147 ? 14.346 -1.975 2.459 1.00 91.25 147 THR A O 1
ATOM 1170 N N . ARG A 1 148 ? 14.896 -0.351 3.915 1.00 92.88 148 ARG A N 1
ATOM 1171 C CA . ARG A 1 148 ? 13.949 -0.773 4.950 1.00 92.88 148 ARG A CA 1
ATOM 1172 C C . ARG A 1 148 ? 12.494 -0.631 4.503 1.00 92.88 148 ARG A C 1
ATOM 1174 O O . ARG A 1 148 ? 11.728 -1.563 4.695 1.00 92.88 148 ARG A O 1
ATOM 1181 N N . ILE A 1 149 ? 12.102 0.504 3.925 1.00 94.56 149 ILE A N 1
ATOM 1182 C CA . ILE A 1 149 ? 10.712 0.720 3.493 1.00 94.56 149 ILE A CA 1
ATOM 1183 C C . ILE A 1 149 ? 10.335 -0.238 2.365 1.00 94.56 149 ILE A C 1
ATOM 1185 O O . ILE A 1 149 ? 9.269 -0.837 2.424 1.00 94.56 149 ILE A O 1
ATOM 1189 N N . VAL A 1 150 ? 11.221 -0.439 1.383 1.00 94.69 150 VAL A N 1
ATOM 1190 C CA . VAL A 1 150 ? 11.038 -1.452 0.331 1.00 94.69 150 VAL A CA 1
ATOM 1191 C C . VAL A 1 150 ? 10.815 -2.825 0.959 1.00 94.69 150 VAL A C 1
ATOM 1193 O O . VAL A 1 150 ? 9.832 -3.473 0.629 1.00 94.69 150 VAL A O 1
ATOM 1196 N N . ARG A 1 151 ? 11.643 -3.219 1.932 1.00 95.56 151 ARG A N 1
ATOM 1197 C CA . ARG A 1 151 ? 11.470 -4.484 2.651 1.00 95.56 151 ARG A CA 1
ATOM 1198 C C . ARG A 1 151 ? 10.115 -4.583 3.365 1.00 95.56 151 ARG A C 1
ATOM 1200 O O . ARG A 1 151 ? 9.469 -5.609 3.243 1.00 95.56 151 ARG A O 1
ATOM 1207 N N . LEU A 1 152 ? 9.664 -3.540 4.067 1.00 97.25 152 LEU A N 1
ATOM 1208 C CA . LEU A 1 152 ? 8.359 -3.545 4.753 1.00 97.25 152 LEU A CA 1
ATOM 1209 C C . LEU A 1 152 ? 7.180 -3.647 3.771 1.00 97.25 152 LEU A C 1
ATOM 1211 O O . LEU A 1 152 ? 6.170 -4.277 4.075 1.00 97.25 152 LEU A O 1
ATOM 1215 N N . VAL A 1 153 ? 7.301 -3.020 2.597 1.00 97.00 153 VAL A N 1
ATOM 1216 C CA . VAL A 1 153 ? 6.314 -3.138 1.515 1.00 97.00 153 VAL A CA 1
ATOM 1217 C C . VAL A 1 153 ? 6.314 -4.550 0.934 1.00 97.00 153 VAL A C 1
ATOM 1219 O O . VAL A 1 153 ? 5.246 -5.100 0.683 1.00 97.00 153 VAL A O 1
ATOM 1222 N N . GLU A 1 154 ? 7.493 -5.139 0.733 1.00 97.25 154 GLU A N 1
ATOM 1223 C CA . GLU A 1 154 ? 7.640 -6.510 0.244 1.00 97.25 154 GLU A CA 1
ATOM 1224 C C . GLU A 1 154 ? 7.085 -7.530 1.244 1.00 97.25 154 GLU A C 1
ATOM 1226 O O . GLU A 1 154 ? 6.296 -8.380 0.848 1.00 97.25 154 GLU A O 1
ATOM 1231 N N . GLU A 1 155 ? 7.409 -7.404 2.533 1.00 97.75 155 GLU A N 1
ATOM 1232 C CA . GLU A 1 155 ? 6.852 -8.239 3.608 1.00 97.75 155 GLU A CA 1
ATOM 1233 C C . GLU A 1 155 ? 5.316 -8.162 3.611 1.00 97.75 155 GLU A C 1
ATOM 1235 O O . GLU A 1 155 ? 4.647 -9.188 3.518 1.00 97.75 155 GLU A O 1
ATOM 1240 N N . PHE A 1 156 ? 4.743 -6.954 3.572 1.00 98.38 156 PHE A N 1
ATOM 1241 C CA . PHE A 1 156 ? 3.289 -6.785 3.495 1.00 98.38 156 PHE A CA 1
ATOM 1242 C C . PHE A 1 156 ? 2.680 -7.418 2.235 1.00 98.38 156 PHE A C 1
ATOM 1244 O O . PHE A 1 156 ? 1.642 -8.073 2.311 1.00 98.38 156 PHE A O 1
ATOM 1251 N N . ALA A 1 157 ? 3.302 -7.228 1.069 1.00 97.38 157 ALA A N 1
ATOM 1252 C CA . ALA A 1 157 ? 2.818 -7.811 -0.180 1.00 97.38 157 ALA A CA 1
ATOM 1253 C C . ALA A 1 157 ? 2.854 -9.347 -0.139 1.00 97.38 157 ALA A C 1
ATOM 1255 O O . ALA A 1 157 ? 1.923 -9.992 -0.618 1.00 97.38 157 ALA A O 1
ATOM 1256 N N . GLY A 1 158 ? 3.912 -9.914 0.4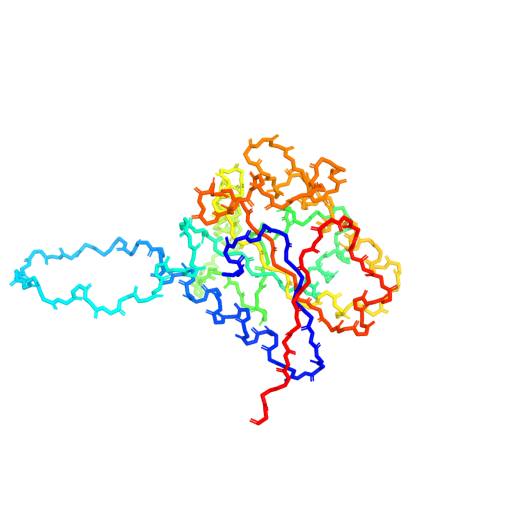46 1.00 96.25 158 GLY A N 1
ATOM 1257 C CA . GLY A 1 158 ? 4.106 -11.353 0.588 1.00 96.25 158 GLY A CA 1
ATOM 1258 C C . GLY A 1 158 ? 3.174 -12.008 1.604 1.00 96.25 158 GLY A C 1
ATOM 1259 O O . GLY A 1 158 ? 2.877 -13.186 1.461 1.00 96.25 158 GLY A O 1
ATOM 1260 N N . GLU A 1 159 ? 2.696 -11.262 2.599 1.00 96.56 159 GLU A N 1
ATOM 1261 C CA . GLU A 1 159 ? 1.813 -11.787 3.649 1.00 96.56 159 GLU A CA 1
ATOM 1262 C C . GLU A 1 159 ? 0.328 -11.535 3.367 1.00 96.56 159 GLU A C 1
ATOM 1264 O O . GLU A 1 159 ? -0.510 -12.379 3.678 1.00 96.56 159 GLU A O 1
ATOM 1269 N N . HIS A 1 160 ? -0.012 -10.390 2.766 1.00 97.25 160 HIS A N 1
ATOM 1270 C CA . HIS A 1 160 ? -1.398 -9.916 2.688 1.00 97.25 160 HIS A CA 1
ATOM 1271 C C . HIS A 1 160 ? -1.931 -9.741 1.270 1.00 97.25 160 HIS A C 1
ATOM 1273 O O . HIS A 1 160 ? -3.121 -9.493 1.097 1.00 97.25 160 HIS A O 1
ATOM 1279 N N . VAL A 1 161 ? -1.104 -9.848 0.230 1.00 95.69 161 VAL A N 1
ATOM 1280 C CA . VAL A 1 161 ? -1.553 -9.659 -1.157 1.00 95.69 161 VAL A CA 1
ATOM 1281 C C . VAL A 1 161 ? -1.315 -10.944 -1.934 1.00 95.69 161 VAL A C 1
ATOM 1283 O O . VAL A 1 161 ? -0.425 -11.027 -2.774 1.00 95.69 161 VAL A O 1
ATOM 1286 N N . LEU A 1 162 ? -2.119 -11.957 -1.622 1.00 92.19 162 LEU A N 1
ATOM 1287 C CA . LEU A 1 162 ? -2.000 -13.310 -2.160 1.00 92.19 162 LEU A CA 1
ATOM 1288 C C . LEU A 1 162 ? -3.091 -13.617 -3.195 1.00 92.19 162 LEU A C 1
ATOM 1290 O O . LEU A 1 162 ? -4.156 -12.993 -3.201 1.00 92.19 162 LEU A O 1
ATOM 1294 N N . THR A 1 163 ? -2.835 -14.601 -4.056 1.00 89.25 163 THR A N 1
ATOM 1295 C CA . THR A 1 163 ? -3.886 -15.243 -4.865 1.00 89.25 163 THR A CA 1
ATOM 1296 C C . THR A 1 163 ? -4.760 -16.161 -3.988 1.00 89.25 163 THR A C 1
ATOM 1298 O O . THR A 1 163 ? -4.352 -16.500 -2.872 1.00 89.25 163 THR A O 1
ATOM 1301 N N . PRO A 1 164 ? -5.932 -16.627 -4.463 1.00 83.56 164 PRO A N 1
ATOM 1302 C CA . PRO A 1 164 ? -6.740 -17.619 -3.737 1.00 83.56 164 PRO A CA 1
ATOM 1303 C C . PRO A 1 164 ? -5.978 -18.914 -3.391 1.00 83.56 164 PRO A C 1
ATOM 1305 O O . PRO A 1 164 ? -6.208 -19.539 -2.356 1.00 83.56 164 PRO A O 1
ATOM 1308 N N . GLU A 1 165 ? -5.007 -19.296 -4.218 1.00 85.25 165 GLU A N 1
ATOM 1309 C CA . GLU A 1 165 ? -4.104 -20.436 -4.016 1.00 85.25 165 GLU A CA 1
ATOM 1310 C C . GLU A 1 165 ? -2.930 -20.116 -3.075 1.00 85.25 165 GLU A C 1
ATOM 1312 O O . GLU A 1 165 ? -2.001 -20.916 -2.959 1.00 85.25 165 GLU A O 1
ATOM 1317 N N . HIS A 1 166 ? -2.976 -18.967 -2.392 1.00 88.00 166 HIS A N 1
ATOM 1318 C CA . HIS A 1 166 ? -1.971 -18.494 -1.438 1.00 88.00 166 HIS A CA 1
ATOM 1319 C C . HIS A 1 166 ? -0.587 -18.290 -2.071 1.00 88.00 166 HIS A C 1
ATOM 1321 O O . HIS A 1 166 ? 0.441 -18.544 -1.445 1.00 88.00 166 HIS A O 1
ATOM 1327 N N . VAL A 1 167 ? -0.564 -17.836 -3.327 1.00 89.88 167 VAL A N 1
ATOM 1328 C CA . VAL A 1 167 ? 0.666 -17.482 -4.046 1.00 89.88 167 VAL A CA 1
ATOM 1329 C C . VAL A 1 167 ? 0.954 -15.994 -3.865 1.00 89.88 167 VAL A C 1
ATOM 1331 O O . VAL A 1 167 ? 0.057 -15.158 -3.997 1.00 89.88 167 VAL A O 1
ATOM 1334 N N . SER A 1 168 ? 2.207 -15.663 -3.572 1.00 92.38 168 SER A N 1
ATOM 1335 C CA . SER A 1 168 ? 2.707 -14.297 -3.420 1.00 92.38 168 SER A CA 1
ATOM 1336 C C . SER A 1 168 ? 3.411 -13.791 -4.683 1.00 92.38 168 SER A C 1
ATOM 1338 O O . SER A 1 168 ? 3.785 -14.557 -5.572 1.00 92.38 168 SER A O 1
ATOM 1340 N N . VAL A 1 169 ? 3.681 -12.482 -4.729 1.00 92.00 169 VAL A N 1
ATOM 1341 C CA . VAL A 1 169 ? 4.448 -11.839 -5.814 1.00 92.00 169 VAL A CA 1
ATOM 1342 C C . VAL A 1 169 ? 5.893 -12.351 -5.931 1.00 92.00 169 VAL A C 1
ATOM 1344 O O . VAL A 1 169 ? 6.556 -12.099 -6.938 1.00 92.00 169 VAL A O 1
ATOM 1347 N N . PHE A 1 170 ? 6.402 -13.055 -4.916 1.00 93.25 170 PHE A N 1
ATOM 1348 C CA . PHE A 1 170 ? 7.781 -13.547 -4.859 1.00 93.25 170 PHE A CA 1
ATOM 1349 C C . PHE A 1 170 ? 7.916 -15.034 -5.194 1.00 93.25 170 PHE A C 1
ATOM 1351 O O . PHE A 1 170 ? 9.038 -15.529 -5.261 1.00 93.25 170 PHE A O 1
ATOM 1358 N N . ASP A 1 171 ? 6.807 -15.749 -5.396 1.00 88.94 171 ASP A N 1
ATOM 1359 C CA . ASP A 1 171 ? 6.840 -17.177 -5.693 1.00 88.94 171 ASP A CA 1
ATOM 1360 C C . ASP A 1 171 ? 7.143 -17.449 -7.173 1.00 88.94 171 ASP A C 1
ATOM 1362 O O . ASP A 1 171 ? 6.436 -16.989 -8.074 1.00 88.94 171 ASP A O 1
ATOM 1366 N N . ASP A 1 172 ? 8.119 -18.327 -7.426 1.00 76.06 172 ASP A N 1
ATOM 1367 C CA . ASP A 1 172 ? 8.514 -18.775 -8.774 1.00 76.06 172 ASP A CA 1
ATOM 1368 C C . ASP A 1 172 ? 7.373 -19.465 -9.549 1.00 76.06 172 ASP A C 1
ATOM 1370 O O . ASP A 1 172 ? 7.440 -19.646 -10.766 1.00 76.06 172 ASP A O 1
ATOM 1374 N N . LYS A 1 173 ? 6.298 -19.867 -8.857 1.00 63.50 173 LYS A N 1
ATOM 1375 C CA . LYS A 1 173 ? 5.117 -20.510 -9.457 1.00 63.50 173 LYS A CA 1
ATOM 1376 C C . LYS A 1 173 ? 4.344 -19.584 -10.404 1.00 63.50 173 LYS A C 1
ATOM 1378 O O . LYS A 1 173 ? 3.510 -20.075 -11.158 1.00 63.50 173 LYS A O 1
ATOM 1383 N N . PHE A 1 174 ? 4.617 -18.277 -10.391 1.00 60.72 174 PHE A N 1
ATOM 1384 C CA . PHE A 1 174 ? 3.894 -17.277 -11.183 1.00 60.72 174 PHE A CA 1
ATOM 1385 C C . PHE A 1 174 ? 4.487 -17.014 -12.584 1.00 60.72 174 PHE A C 1
ATOM 1387 O O . PHE A 1 174 ? 4.134 -16.037 -13.250 1.00 60.72 174 PHE A O 1
ATOM 1394 N N . VAL A 1 175 ? 5.367 -17.884 -13.092 1.00 50.59 175 VAL A N 1
ATOM 1395 C CA . VAL A 1 175 ? 5.847 -17.808 -14.483 1.00 50.59 175 VAL A CA 1
ATOM 1396 C C . VAL A 1 175 ? 4.728 -18.259 -15.435 1.00 50.59 175 VAL A C 1
ATOM 1398 O O . VAL A 1 175 ? 4.702 -19.407 -15.869 1.00 50.59 175 VAL A O 1
ATOM 1401 N N . GLY A 1 176 ? 3.776 -17.374 -15.755 1.00 50.72 176 GLY A N 1
ATOM 1402 C CA . GLY A 1 176 ? 2.784 -17.672 -16.796 1.00 50.72 176 GLY A CA 1
ATOM 1403 C C . GLY A 1 176 ? 1.481 -16.876 -16.854 1.00 50.72 176 GLY A C 1
ATOM 1404 O O . GLY A 1 176 ? 0.754 -17.090 -17.811 1.00 50.72 176 GLY A O 1
ATOM 1405 N N . GLY A 1 177 ? 1.152 -15.983 -15.911 1.00 52.56 177 GLY A N 1
ATOM 1406 C CA . GLY A 1 177 ? 0.051 -15.000 -16.043 1.00 52.56 177 GLY A CA 1
ATOM 1407 C C . GLY A 1 177 ? -1.388 -15.519 -16.254 1.00 52.56 177 GLY A C 1
ATOM 1408 O O . GLY A 1 177 ? -2.315 -14.716 -16.254 1.00 52.56 177 GLY A O 1
ATOM 1409 N N . GLU A 1 178 ? -1.603 -16.825 -16.419 1.00 55.59 178 GLU A N 1
ATOM 1410 C CA . GLU A 1 178 ? -2.912 -17.409 -16.754 1.00 55.59 178 GLU A CA 1
ATOM 1411 C C . GLU A 1 178 ? -3.732 -17.856 -15.532 1.00 55.59 178 GLU A C 1
ATOM 1413 O O . GLU A 1 178 ? -4.894 -18.220 -15.686 1.00 55.59 178 GLU A O 1
ATOM 1418 N N . LEU A 1 179 ? -3.161 -17.834 -14.322 1.00 60.75 179 LEU A N 1
ATOM 1419 C CA . LEU A 1 179 ? -3.775 -18.470 -13.147 1.00 60.75 179 LEU A CA 1
ATOM 1420 C C . LEU A 1 179 ? -4.500 -17.518 -12.186 1.00 60.75 179 LEU A C 1
ATOM 1422 O O . LEU A 1 179 ? -5.260 -18.000 -11.356 1.00 60.75 179 LEU A O 1
ATOM 1426 N N . ASP A 1 180 ? -4.318 -16.197 -12.284 1.00 80.25 180 ASP A N 1
ATOM 1427 C CA . ASP A 1 180 ? -4.988 -15.263 -11.375 1.00 80.25 180 ASP A CA 1
ATOM 1428 C C . ASP A 1 180 ? -5.357 -13.938 -12.049 1.00 80.25 180 ASP A C 1
ATOM 1430 O O . ASP A 1 180 ? -4.497 -13.149 -12.442 1.00 80.25 180 ASP A O 1
ATOM 1434 N N . ILE A 1 181 ? -6.664 -13.689 -12.151 1.00 85.38 181 ILE A N 1
ATOM 1435 C CA . ILE A 1 181 ? -7.243 -12.457 -12.682 1.00 85.38 181 ILE A CA 1
ATOM 1436 C C . ILE A 1 181 ? -8.101 -11.854 -11.562 1.00 85.38 181 ILE A C 1
ATOM 1438 O O . ILE A 1 181 ? -9.252 -12.265 -11.415 1.00 85.38 181 ILE A O 1
ATOM 1442 N N . PRO A 1 182 ? -7.614 -10.862 -10.789 1.00 87.00 182 PRO A N 1
ATOM 1443 C CA . PRO A 1 182 ? -8.322 -10.338 -9.615 1.00 87.00 182 PRO A CA 1
ATOM 1444 C C . PRO A 1 182 ? -9.726 -9.796 -9.902 1.00 87.00 182 PRO A C 1
ATOM 1446 O O . PRO A 1 182 ? -10.574 -9.775 -9.010 1.00 87.00 182 PRO A O 1
ATOM 1449 N N . SER A 1 183 ? -10.007 -9.358 -11.131 1.00 83.56 183 SER A N 1
ATOM 1450 C CA . SER A 1 183 ? -11.355 -8.966 -11.562 1.00 83.56 183 SER A CA 1
ATOM 1451 C C . SER A 1 183 ? -12.352 -10.128 -11.623 1.00 83.56 183 SER A C 1
ATOM 1453 O O . SER A 1 183 ? -13.554 -9.888 -11.664 1.00 83.56 183 SER A O 1
ATOM 1455 N N . GLN A 1 184 ? -11.870 -11.369 -11.607 1.00 83.81 184 GLN A N 1
ATOM 1456 C CA . GLN A 1 184 ? -12.662 -12.598 -11.609 1.00 83.81 184 GLN A CA 1
ATOM 1457 C C . GLN A 1 184 ? -12.523 -13.357 -10.285 1.00 83.81 184 GLN A C 1
ATOM 1459 O O . GLN A 1 184 ? -13.514 -13.834 -9.745 1.00 83.81 184 GLN A O 1
ATOM 1464 N N . THR A 1 185 ? -11.302 -13.456 -9.757 1.00 85.44 185 THR A N 1
ATOM 1465 C CA . THR A 1 185 ? -10.967 -14.259 -8.571 1.00 85.44 185 THR A CA 1
ATOM 1466 C C . THR A 1 185 ? -11.099 -13.497 -7.253 1.00 85.44 185 THR A C 1
ATOM 1468 O O . THR A 1 185 ? -11.127 -14.115 -6.194 1.00 85.44 185 THR A O 1
ATOM 1471 N N . GLY A 1 186 ? -11.181 -12.163 -7.283 1.00 86.94 186 GLY A N 1
ATOM 1472 C CA . GLY A 1 186 ? -11.202 -11.351 -6.066 1.00 86.94 186 GLY A CA 1
ATOM 1473 C C . GLY A 1 186 ? -9.835 -11.265 -5.385 1.00 86.94 186 GLY A C 1
ATOM 1474 O O . GLY A 1 186 ? -8.794 -11.216 -6.049 1.00 86.94 186 GLY A O 1
ATOM 1475 N N . GLY A 1 187 ? -9.825 -11.153 -4.058 1.00 90.44 187 GLY A N 1
ATOM 1476 C CA . GLY A 1 187 ? -8.611 -10.979 -3.259 1.00 90.44 187 GLY A CA 1
ATOM 1477 C C . GLY A 1 187 ? -8.027 -9.562 -3.326 1.00 90.44 187 GLY A C 1
ATOM 1478 O O . GLY A 1 187 ? -8.388 -8.752 -4.193 1.00 90.44 187 GLY A O 1
ATOM 1479 N N . ASN A 1 188 ? -7.066 -9.286 -2.443 1.00 94.56 188 ASN A N 1
ATOM 1480 C CA . ASN A 1 188 ? -6.432 -7.975 -2.342 1.00 94.56 188 ASN A CA 1
ATOM 1481 C C . ASN A 1 188 ? -5.639 -7.613 -3.591 1.00 94.56 188 ASN A C 1
ATOM 1483 O O . ASN A 1 188 ? -5.021 -8.476 -4.214 1.00 94.56 188 ASN A O 1
ATOM 1487 N N . GLN A 1 189 ? -5.594 -6.326 -3.916 1.00 94.69 189 GLN A N 1
ATOM 1488 C CA . GLN A 1 189 ? -4.720 -5.789 -4.957 1.00 94.69 189 GLN A CA 1
ATOM 1489 C C . GLN A 1 189 ? -3.773 -4.743 -4.381 1.00 94.69 189 GLN A C 1
ATOM 1491 O O . GLN A 1 189 ? -4.125 -4.021 -3.450 1.00 94.69 189 GLN A O 1
ATOM 1496 N N . LEU A 1 190 ? -2.584 -4.644 -4.972 1.00 96.88 190 LEU A N 1
ATOM 1497 C CA . LEU A 1 190 ? -1.548 -3.692 -4.599 1.00 96.88 190 LEU A CA 1
ATOM 1498 C C . LEU A 1 190 ? -1.132 -2.861 -5.809 1.00 96.88 190 LEU A C 1
ATOM 1500 O O . LEU A 1 190 ? -0.678 -3.396 -6.822 1.00 96.88 190 LEU A O 1
ATOM 1504 N N . ILE A 1 191 ? -1.239 -1.544 -5.672 1.00 96.56 191 ILE A N 1
ATOM 1505 C CA . ILE A 1 191 ? -0.775 -0.569 -6.656 1.00 96.56 191 ILE A CA 1
ATOM 1506 C C . ILE A 1 191 ? 0.275 0.317 -6.004 1.00 96.56 191 ILE A C 1
ATOM 1508 O O . ILE A 1 191 ? 0.047 0.892 -4.946 1.00 96.56 191 ILE A O 1
ATOM 1512 N N . ILE A 1 192 ? 1.421 0.468 -6.651 1.00 96.88 192 ILE A N 1
ATOM 1513 C CA . ILE A 1 192 ? 2.523 1.286 -6.149 1.00 96.88 192 ILE A CA 1
ATOM 1514 C C . ILE A 1 192 ? 2.881 2.313 -7.208 1.00 96.88 192 ILE A C 1
ATOM 1516 O O . ILE A 1 192 ? 3.087 1.950 -8.363 1.00 96.88 192 ILE A O 1
ATOM 1520 N N . THR A 1 193 ? 2.991 3.587 -6.843 1.00 95.88 193 THR A N 1
ATOM 1521 C CA . THR A 1 193 ? 3.471 4.624 -7.765 1.00 95.88 193 THR A CA 1
ATOM 1522 C C . THR A 1 193 ? 4.913 5.002 -7.465 1.00 95.88 193 THR A C 1
ATOM 1524 O O . THR A 1 193 ? 5.350 5.037 -6.312 1.00 95.88 193 THR A O 1
ATOM 1527 N N . SER A 1 194 ? 5.679 5.295 -8.515 1.00 94.69 194 SER A N 1
ATOM 1528 C CA . SER A 1 194 ? 7.052 5.774 -8.367 1.00 94.69 194 SER A CA 1
ATOM 1529 C C . SER A 1 194 ? 7.525 6.553 -9.596 1.00 94.69 194 SER A C 1
ATOM 1531 O O . SER A 1 194 ? 7.051 6.346 -10.715 1.00 94.69 194 SER A O 1
ATOM 1533 N N . ARG A 1 195 ? 8.494 7.454 -9.431 1.00 92.12 195 ARG A N 1
ATOM 1534 C CA . ARG A 1 195 ? 9.275 7.985 -10.559 1.00 92.12 195 ARG A CA 1
ATOM 1535 C C . ARG A 1 195 ? 10.150 6.902 -11.178 1.00 92.12 195 ARG A C 1
ATOM 1537 O O . ARG A 1 195 ? 10.761 6.113 -10.464 1.00 92.12 195 ARG A O 1
ATOM 1544 N N . ILE A 1 196 ? 10.303 6.938 -12.504 1.00 89.06 196 ILE A N 1
ATOM 1545 C CA . ILE A 1 196 ? 11.103 5.953 -13.257 1.00 89.06 196 ILE A CA 1
ATOM 1546 C C . ILE A 1 196 ? 12.542 5.878 -12.720 1.00 89.06 196 ILE A C 1
ATOM 1548 O O . ILE A 1 196 ? 13.040 4.792 -12.428 1.00 89.06 196 ILE A O 1
ATOM 1552 N N . ALA A 1 197 ? 13.207 7.028 -12.570 1.00 85.88 197 ALA A N 1
ATOM 1553 C CA . ALA A 1 197 ? 14.591 7.089 -12.101 1.00 85.88 197 ALA A CA 1
ATOM 1554 C C . ALA A 1 197 ? 14.743 6.592 -10.653 1.00 85.88 197 ALA A C 1
ATOM 1556 O O . ALA A 1 197 ? 15.645 5.807 -10.365 1.00 85.88 197 ALA A O 1
ATOM 1557 N N . GLY A 1 198 ? 13.832 7.005 -9.764 1.00 85.25 198 GLY A N 1
ATOM 1558 C CA . GLY A 1 198 ? 13.828 6.578 -8.364 1.00 85.25 198 GLY A CA 1
ATOM 1559 C C . GLY A 1 198 ? 13.632 5.070 -8.242 1.00 85.25 198 GLY A C 1
ATOM 1560 O O . GLY A 1 198 ? 14.440 4.390 -7.608 1.00 85.25 198 GLY A O 1
ATOM 1561 N N . TYR A 1 199 ? 12.626 4.526 -8.931 1.00 90.00 199 TYR A N 1
ATOM 1562 C CA . TYR A 1 199 ? 12.332 3.097 -8.922 1.00 90.00 199 TYR A CA 1
ATOM 1563 C C . TYR A 1 199 ? 13.520 2.255 -9.403 1.00 90.00 199 TYR A C 1
ATOM 1565 O O . TYR A 1 199 ? 13.935 1.336 -8.703 1.00 90.00 199 TYR A O 1
ATOM 1573 N N . LYS A 1 200 ? 14.141 2.616 -10.536 1.00 87.56 200 LYS A N 1
ATOM 1574 C CA . LYS A 1 200 ? 15.282 1.874 -11.108 1.00 87.56 200 LYS A CA 1
ATOM 1575 C C . LYS A 1 200 ? 16.486 1.762 -10.169 1.00 87.56 200 LYS A C 1
ATOM 1577 O O . LYS A 1 200 ? 17.215 0.781 -10.255 1.00 87.56 200 LYS A O 1
ATOM 1582 N N . ALA A 1 201 ? 16.696 2.728 -9.274 1.00 84.88 201 ALA A N 1
ATOM 1583 C CA . ALA A 1 201 ? 17.813 2.685 -8.327 1.00 84.88 201 ALA A CA 1
ATOM 1584 C C . ALA A 1 201 ? 17.666 1.584 -7.254 1.00 84.88 201 ALA A C 1
ATOM 1586 O O . ALA A 1 201 ? 18.663 1.086 -6.740 1.00 84.88 201 ALA A O 1
ATOM 1587 N N . LYS A 1 202 ? 16.431 1.203 -6.909 1.00 85.94 202 LYS A N 1
ATOM 1588 C CA . LYS A 1 202 ? 16.110 0.107 -5.977 1.00 85.94 202 LYS A CA 1
ATOM 1589 C C . LYS A 1 202 ? 14.688 -0.365 -6.299 1.00 85.94 202 LYS A C 1
ATOM 1591 O O . LYS A 1 202 ? 13.737 0.183 -5.736 1.00 85.94 202 LYS A O 1
ATOM 1596 N N . PRO A 1 203 ? 14.525 -1.269 -7.273 1.00 90.69 203 PRO A N 1
ATOM 1597 C CA . PRO A 1 203 ? 13.212 -1.799 -7.607 1.00 90.69 203 PRO A CA 1
ATOM 1598 C C . PRO A 1 203 ? 12.710 -2.705 -6.479 1.00 90.69 203 PRO A C 1
ATOM 1600 O O . PRO A 1 203 ? 13.507 -3.186 -5.670 1.00 90.69 203 PRO A O 1
ATOM 1603 N N . LEU A 1 204 ? 11.398 -2.935 -6.449 1.00 92.56 204 LEU A N 1
ATOM 1604 C CA . LEU A 1 204 ? 10.829 -4.047 -5.691 1.00 92.56 204 LEU A CA 1
ATOM 1605 C C . LEU A 1 204 ? 11.244 -5.362 -6.354 1.00 92.56 204 LEU A C 1
ATOM 1607 O O . LEU A 1 204 ? 11.328 -5.440 -7.585 1.00 92.56 204 LEU A O 1
ATOM 1611 N N . ASN A 1 205 ? 11.502 -6.373 -5.536 1.00 92.12 205 ASN A N 1
ATOM 1612 C CA . ASN A 1 205 ? 11.743 -7.744 -5.970 1.00 92.12 205 ASN A CA 1
ATOM 1613 C C . ASN A 1 205 ? 10.422 -8.422 -6.374 1.00 92.12 205 ASN A C 1
ATOM 1615 O O . ASN A 1 205 ? 9.352 -7.955 -6.009 1.00 92.12 205 ASN A O 1
ATOM 1619 N N . GLY A 1 206 ? 10.478 -9.539 -7.100 1.00 89.06 206 GLY A N 1
ATOM 1620 C CA . GLY A 1 206 ? 9.284 -10.307 -7.479 1.00 89.06 206 GLY A CA 1
ATOM 1621 C C . GLY A 1 206 ? 8.604 -9.859 -8.779 1.00 89.06 206 GLY A C 1
ATOM 1622 O O . GLY A 1 206 ? 9.090 -9.002 -9.522 1.00 89.06 206 GLY A O 1
ATOM 1623 N N . HIS A 1 207 ? 7.468 -10.486 -9.075 1.00 90.12 207 HIS A N 1
ATOM 1624 C CA . HIS A 1 207 ? 6.774 -10.445 -10.363 1.00 90.12 207 HIS A CA 1
ATOM 1625 C C . HIS A 1 207 ? 5.714 -9.335 -10.449 1.00 90.12 207 HIS A C 1
ATOM 1627 O O . HIS A 1 207 ? 4.538 -9.580 -10.716 1.00 90.12 207 HIS A O 1
ATOM 1633 N N . PHE A 1 208 ? 6.133 -8.087 -10.237 1.00 92.44 208 PHE A N 1
ATOM 1634 C CA . PHE A 1 208 ? 5.259 -6.925 -10.410 1.00 92.44 208 PHE A CA 1
ATOM 1635 C C . PHE A 1 208 ? 4.993 -6.622 -11.889 1.00 92.44 208 PHE A C 1
ATOM 1637 O O . PHE A 1 208 ? 5.908 -6.625 -12.711 1.00 92.44 208 PHE A O 1
ATOM 1644 N N . SER A 1 209 ? 3.749 -6.269 -12.213 1.00 92.25 209 SER A N 1
ATOM 1645 C CA . SER A 1 209 ? 3.394 -5.725 -13.526 1.00 92.25 209 SER A CA 1
ATOM 1646 C C . SER A 1 209 ? 3.691 -4.229 -13.583 1.00 92.25 209 SER A C 1
ATOM 1648 O O . SER A 1 209 ? 3.105 -3.443 -12.833 1.00 92.25 209 SER A O 1
ATOM 1650 N N . HIS A 1 210 ? 4.586 -3.819 -14.482 1.00 93.50 210 HIS A N 1
ATOM 1651 C CA . HIS A 1 210 ? 4.976 -2.417 -14.648 1.00 93.50 210 HIS A CA 1
ATOM 1652 C C . HIS A 1 210 ? 4.165 -1.721 -15.740 1.00 93.50 210 HIS A C 1
ATOM 1654 O O . HIS A 1 210 ? 4.133 -2.155 -16.889 1.00 93.50 210 HIS A O 1
ATOM 1660 N N . TYR A 1 211 ? 3.589 -0.576 -15.391 1.00 93.12 211 TYR A N 1
ATOM 1661 C CA . TYR A 1 211 ? 2.919 0.337 -16.312 1.00 93.12 211 TYR A CA 1
ATOM 1662 C C . TYR A 1 211 ? 3.610 1.692 -16.275 1.00 93.12 211 TYR A C 1
ATOM 1664 O O . TYR A 1 211 ? 4.109 2.099 -15.231 1.00 93.12 211 TYR A O 1
ATOM 1672 N N . THR A 1 212 ? 3.619 2.413 -17.394 1.00 91.75 212 THR A N 1
ATOM 1673 C CA . THR A 1 212 ? 4.170 3.773 -17.457 1.00 91.75 212 THR A CA 1
ATOM 1674 C C . THR A 1 212 ? 3.071 4.753 -17.844 1.00 91.75 212 THR A C 1
ATOM 1676 O O . THR A 1 212 ? 2.420 4.567 -18.869 1.00 91.75 212 THR A O 1
ATOM 1679 N N . ILE A 1 213 ? 2.879 5.802 -17.045 1.00 88.00 213 ILE A N 1
ATOM 1680 C CA . ILE A 1 213 ? 2.059 6.956 -17.416 1.00 88.00 213 ILE A CA 1
ATOM 1681 C C . ILE A 1 213 ? 2.914 7.868 -18.287 1.00 88.00 213 ILE A C 1
ATOM 1683 O O . ILE A 1 213 ? 3.920 8.417 -17.827 1.00 88.00 213 ILE A O 1
ATOM 1687 N N . LEU A 1 214 ? 2.499 8.012 -19.541 1.00 83.50 214 LEU A N 1
ATOM 1688 C CA . LEU A 1 214 ? 3.085 8.967 -20.468 1.00 83.50 214 LEU A CA 1
ATOM 1689 C C . LEU A 1 214 ? 2.567 10.380 -20.153 1.00 83.50 214 LEU A C 1
ATOM 1691 O O . LEU A 1 214 ? 1.431 10.514 -19.687 1.00 83.50 214 LEU A O 1
ATOM 1695 N N . PRO A 1 215 ? 3.375 11.432 -20.373 1.00 71.88 215 PRO A N 1
ATOM 1696 C CA . PRO A 1 215 ? 2.903 12.808 -20.281 1.00 71.88 215 PRO A CA 1
ATOM 1697 C C . PRO A 1 215 ? 1.666 13.009 -21.163 1.00 71.88 215 PRO A C 1
ATOM 1699 O O . PRO A 1 215 ? 1.605 12.473 -22.268 1.00 71.88 215 PRO A O 1
ATOM 1702 N N . MET A 1 216 ? 0.685 13.768 -20.674 1.00 63.28 216 MET A N 1
ATOM 1703 C CA . MET A 1 216 ? -0.403 14.235 -21.530 1.00 63.28 216 MET A CA 1
ATOM 1704 C C . MET A 1 216 ? 0.161 15.369 -22.389 1.00 63.28 216 MET A C 1
ATOM 1706 O O . MET A 1 216 ? 0.570 16.390 -21.834 1.00 63.28 216 MET A O 1
ATOM 1710 N N . GLU A 1 217 ? 0.268 15.135 -23.698 1.00 53.56 217 GLU A N 1
ATOM 1711 C CA . GLU A 1 217 ? 0.593 16.169 -24.693 1.00 53.56 217 GLU A CA 1
ATOM 1712 C C . GLU A 1 217 ? -0.540 17.193 -24.837 1.00 53.56 217 GLU A C 1
ATOM 1714 O O . GLU A 1 217 ? -1.725 16.792 -24.734 1.00 53.56 217 GLU A O 1
#

Foldseek 3Di:
DQLQFFFAEEAEAVVLCQVVVVVVLLVLLVVPPPDPPPPDDDDDDPPPPPDCPSLVRHQPRANEFAAELVQVLVVCVVPVPDAPLNCGLVGADVPHHPDDDDPPDDPVRVVVVSVVSSVVVVVRQQVQRHEYEYEELLPDPDPVSSVVSLVSVQVCQLPRRAFPVSDGQQDPVPVPSPPGGCSHRGGYGYYYYYYPVSCVVPPRDGDHDYDYRDHDD

Mean predicted aligned error: 8.36 Å

Radius of gyration: 18.65 Å; Cα contacts (8 Å, |Δi|>4): 314; chains: 1; bounding box: 61×40×49 Å

Nearest PDB structures (foldseek):
  6i5f-assembly1_A  TM=6.001E-01  e=2.693E-02  Escherichia coli
  8omo-assembly1_B  TM=5.433E-01  e=1.345E-01  Homo sapiens
  3thx-assembly1_B  TM=4.293E-01  e=4.225E-02  Homo sapiens
  3thz-assembly1_B  TM=4.133E-01  e=6.216E-02  Homo sapiens
  3thw-assembly1_B  TM=4.118E-01  e=8.575E-02  Homo sapiens

pLDDT: mean 83.18, std 16.65, range [36.78, 98.38]

Secondary structure (DSSP, 8-state):
-GGG-SEEEEEE-TTSSHHHHHHHHHHHHHHTS-------S----TT--S--TTHHHH-S--EEEEEEHHHHHHHHHH-TT--HHHHTTT-EETTEESSPPPTT--HHHHHHHHHHHHHHHHHHHHTT-EEEEEE-GGG---HHHHHHHHHHHHHHHHHHS--TT---TT-GGGTTS-S--HHHH---EEEEEEEHHHHHHSPPPS-PEEEEE----